Protein AF-A0A660VW73-F1 (afdb_monomer)

Sequence (187 aa):
ANNLYNTAIYVVHSEDDPKVAWKPVKEWTDVLAALHKKFPGGYDYHFSFYKKNGHGLAVEGTAKCLEWACKHVRDPRPKVIRWRMYRPWKRHFYWLYADKPVKLALVEARYTAPNEVEITGEDFMGRLSVLFNDKLVDMSKPVRVKANGRVVFEGVLQPSLSAAVCSIRENEDPEMVYTARVTIEMP

pLDDT: mean 94.62, std 3.69, range [76.31, 98.62]

Secondary structure (DSSP, 8-state):
-GGGTT--EEEEEETT-SSS-HHHHHHHHHHHHHHHHHSTTSS-EEEEEESS-TTS--HHHHHHHHHHHHH----SS-SEEEEE---TT--EETTEEESSPPTT-EEEEEEEETTEEEEE-TT--SEEEEEE-TTTS-TTSEEEEEETTEEEEEEEPPP-HHHHHHHHHHH--GGG--SEEEEEE--

Solvent-accessible surface area (backbone atoms only — not comparable to full-atom values): 10481 Å² total; per-residue (Å²): 112,58,70,37,36,84,41,79,42,78,45,76,51,24,61,50,16,87,84,54,65,42,66,67,54,50,56,52,51,52,52,44,52,53,46,24,71,74,35,82,95,28,35,47,69,48,79,49,80,42,73,79,53,36,82,57,84,50,68,69,56,50,53,51,46,49,62,49,50,74,70,60,71,83,67,63,74,61,61,62,46,44,44,58,33,70,50,68,86,59,32,66,59,74,56,35,34,32,84,70,40,47,71,70,16,46,40,37,39,32,59,81,48,72,41,30,38,42,34,42,38,91,68,40,84,46,52,38,29,46,47,36,36,74,92,70,28,63,56,90,39,61,34,37,36,27,43,73,89,39,81,78,44,75,43,61,62,62,80,32,72,67,35,30,56,50,25,38,76,74,60,76,36,87,81,50,51,20,36,21,69,50,77,43,70,50,123

Nearest PDB structures (foldseek):
  7pou-assembly1_A  TM=3.636E-01  e=8.942E+00  Bacteroides fragilis
  8h3y-assembly2_B  TM=2.910E-01  e=7.404E+00  Bacteroides fragilis

Structure (mmCIF, N/CA/C/O backbone):
data_AF-A0A660VW73-F1
#
_entry.id   AF-A0A660VW73-F1
#
loop_
_atom_site.group_PDB
_atom_site.id
_atom_site.type_symbol
_atom_site.label_atom_id
_atom_site.label_alt_id
_atom_site.label_comp_id
_atom_site.label_asym_id
_atom_site.label_entity_id
_atom_site.label_seq_id
_atom_site.pdbx_PDB_ins_code
_atom_site.Cartn_x
_atom_site.Cartn_y
_atom_site.Cartn_z
_atom_site.occupancy
_atom_site.B_iso_or_equiv
_atom_site.auth_seq_id
_atom_site.auth_comp_id
_atom_site.auth_asym_id
_atom_site.auth_atom_id
_atom_site.pdbx_PDB_model_num
ATOM 1 N N . ALA A 1 1 ? -2.611 -0.201 -11.701 1.00 88.50 1 ALA A N 1
ATOM 2 C CA . ALA A 1 1 ? -1.503 0.348 -10.897 1.00 88.50 1 ALA A CA 1
ATOM 3 C C . ALA A 1 1 ? -1.833 0.610 -9.421 1.00 88.50 1 ALA A C 1
ATOM 5 O O . ALA A 1 1 ? -0.892 0.567 -8.660 1.00 88.50 1 ALA A O 1
ATOM 6 N N . ASN A 1 2 ? -3.086 0.836 -8.977 1.00 92.69 2 ASN A N 1
ATOM 7 C CA . ASN A 1 2 ? -3.402 1.225 -7.575 1.00 92.69 2 ASN A CA 1
ATOM 8 C C . ASN A 1 2 ? -2.600 0.501 -6.471 1.00 92.69 2 ASN A C 1
ATOM 10 O O . ASN A 1 2 ? -2.065 1.161 -5.591 1.00 92.69 2 ASN A O 1
ATOM 14 N N . ASN A 1 3 ? -2.459 -0.825 -6.560 1.00 95.12 3 ASN A N 1
ATOM 15 C CA . ASN A 1 3 ? -1.771 -1.628 -5.538 1.00 95.12 3 ASN A CA 1
ATOM 16 C C . ASN A 1 3 ? -0.244 -1.426 -5.501 1.00 95.12 3 ASN A C 1
ATOM 18 O O . ASN A 1 3 ? 0.402 -1.961 -4.613 1.00 95.12 3 ASN A O 1
ATOM 22 N N . LEU A 1 4 ? 0.328 -0.682 -6.452 1.00 95.38 4 LEU A N 1
ATOM 23 C CA . LEU A 1 4 ? 1.759 -0.378 -6.553 1.00 95.38 4 LEU A CA 1
ATOM 24 C C . LEU A 1 4 ? 2.134 0.924 -5.833 1.00 95.38 4 LEU A C 1
ATOM 26 O O . LEU A 1 4 ? 3.281 1.343 -5.903 1.00 95.38 4 LEU A O 1
ATOM 30 N N . TYR A 1 5 ? 1.186 1.585 -5.158 1.00 97.19 5 TYR A N 1
ATOM 31 C CA . TYR A 1 5 ? 1.424 2.884 -4.521 1.00 97.19 5 TYR A CA 1
ATOM 32 C C . TYR A 1 5 ? 2.635 2.870 -3.571 1.00 97.19 5 TYR A C 1
ATOM 34 O O . TYR A 1 5 ? 3.439 3.793 -3.612 1.00 97.19 5 TYR A O 1
ATOM 42 N N . ASN A 1 6 ? 2.786 1.801 -2.779 1.00 96.88 6 ASN A N 1
ATOM 43 C CA . ASN A 1 6 ? 3.874 1.607 -1.809 1.00 96.88 6 ASN A CA 1
ATOM 44 C C . ASN A 1 6 ? 4.947 0.615 -2.299 1.00 96.88 6 ASN A C 1
ATOM 46 O O . ASN A 1 6 ? 5.674 0.037 -1.492 1.00 96.88 6 ASN A O 1
ATOM 50 N N . THR A 1 7 ? 4.999 0.326 -3.600 1.00 95.12 7 THR A N 1
ATOM 51 C CA . THR A 1 7 ? 5.977 -0.600 -4.179 1.00 95.12 7 THR A CA 1
ATOM 52 C C . THR A 1 7 ? 6.896 0.178 -5.095 1.00 95.12 7 THR A C 1
ATOM 54 O O . THR A 1 7 ? 6.453 0.692 -6.117 1.00 95.12 7 THR A O 1
ATOM 57 N N . ALA A 1 8 ? 8.170 0.237 -4.725 1.00 94.69 8 ALA A N 1
ATOM 58 C CA . ALA A 1 8 ? 9.206 0.826 -5.551 1.00 94.69 8 ALA A CA 1
ATOM 59 C C . ALA A 1 8 ? 9.494 -0.114 -6.742 1.00 94.69 8 ALA A C 1
ATOM 61 O O . ALA A 1 8 ? 9.657 -1.323 -6.552 1.00 94.69 8 ALA A O 1
ATOM 62 N N . ILE A 1 9 ? 9.516 0.413 -7.970 1.00 94.19 9 ILE A N 1
ATOM 63 C CA . ILE A 1 9 ? 9.661 -0.385 -9.198 1.00 94.19 9 ILE A CA 1
ATOM 64 C C . ILE A 1 9 ? 10.862 0.081 -10.016 1.00 94.19 9 ILE A C 1
ATOM 66 O O . ILE A 1 9 ? 10.916 1.220 -10.466 1.00 94.19 9 ILE A O 1
ATOM 70 N N . TYR A 1 10 ? 11.771 -0.838 -10.327 1.00 93.94 10 TYR A N 1
ATOM 71 C CA . TYR A 1 10 ? 12.827 -0.598 -11.305 1.00 93.94 10 TYR A CA 1
ATOM 72 C C . TYR A 1 10 ? 12.506 -1.315 -12.617 1.00 93.94 10 TYR A C 1
ATOM 74 O O . TYR A 1 10 ? 12.207 -2.509 -12.622 1.00 93.94 10 TYR A O 1
ATOM 82 N N . VAL A 1 11 ? 12.597 -0.600 -13.735 1.00 92.00 11 VAL A N 1
ATOM 83 C CA . VAL A 1 11 ? 12.383 -1.141 -15.081 1.00 92.00 11 VAL A CA 1
ATOM 84 C C . VAL A 1 11 ? 13.671 -1.017 -15.887 1.00 92.00 11 VAL A C 1
ATOM 86 O O . VAL A 1 11 ? 14.255 0.061 -15.970 1.00 92.00 11 VAL A O 1
ATOM 89 N N . VAL A 1 12 ? 14.103 -2.116 -16.503 1.00 91.56 12 VAL A N 1
ATOM 90 C CA . VAL A 1 12 ? 15.195 -2.146 -17.486 1.00 91.56 12 VAL A CA 1
ATOM 91 C C . VAL A 1 12 ? 14.628 -2.654 -18.799 1.00 91.56 12 VAL A C 1
ATOM 93 O O . VAL A 1 12 ? 13.972 -3.696 -18.811 1.00 91.56 12 VAL A O 1
ATOM 96 N N . HIS A 1 13 ? 14.878 -1.949 -19.900 1.00 92.81 13 HIS A N 1
ATOM 97 C CA . HIS A 1 13 ? 14.449 -2.427 -21.211 1.00 92.81 13 HIS A CA 1
ATOM 98 C C . HIS A 1 13 ? 15.342 -1.941 -22.353 1.00 92.81 13 HIS A C 1
ATOM 100 O O . HIS A 1 13 ? 15.985 -0.894 -22.240 1.00 92.81 13 HIS A O 1
ATOM 106 N N . SER A 1 14 ? 15.352 -2.694 -23.456 1.00 93.38 14 SER A N 1
ATOM 107 C CA . SER A 1 14 ? 16.062 -2.343 -24.685 1.00 93.38 14 SER A CA 1
ATOM 108 C C . SER A 1 14 ? 15.110 -2.234 -25.867 1.00 93.38 14 SER A C 1
ATOM 110 O O . SER A 1 14 ? 14.215 -3.057 -26.013 1.00 93.38 14 SER A O 1
ATOM 112 N N . GLU A 1 15 ? 15.317 -1.242 -26.728 1.00 93.88 15 GLU A N 1
ATOM 113 C CA . GLU A 1 15 ? 14.498 -1.020 -27.927 1.00 93.88 15 GLU A CA 1
ATOM 114 C C . GLU A 1 15 ? 14.543 -2.192 -28.915 1.00 93.88 15 GLU A C 1
ATOM 116 O O . GLU A 1 15 ? 13.545 -2.500 -29.563 1.00 93.88 15 GLU A O 1
ATOM 121 N N . ASP A 1 16 ? 15.700 -2.844 -29.016 1.00 94.81 16 ASP A N 1
ATOM 122 C CA . ASP A 1 16 ? 15.980 -3.943 -29.938 1.00 94.81 16 ASP A CA 1
ATOM 123 C C . ASP A 1 16 ? 15.695 -5.335 -29.348 1.00 94.81 16 ASP A C 1
ATOM 125 O O . ASP A 1 16 ? 16.172 -6.333 -29.889 1.00 94.81 16 ASP A O 1
ATOM 129 N N . ASP A 1 17 ? 14.941 -5.431 -28.244 1.00 95.06 17 ASP A N 1
ATOM 130 C CA . ASP A 1 17 ? 14.524 -6.717 -27.678 1.00 95.06 17 ASP A CA 1
ATOM 131 C C . ASP A 1 17 ? 13.579 -7.457 -28.657 1.00 95.06 17 ASP A C 1
ATOM 133 O O . ASP A 1 17 ? 12.460 -7.004 -28.914 1.00 95.06 17 ASP A O 1
ATOM 137 N N . PRO A 1 18 ? 13.984 -8.622 -29.206 1.00 95.56 18 PRO A N 1
ATOM 138 C CA . PRO A 1 18 ? 13.181 -9.350 -30.186 1.00 95.56 18 PRO A CA 1
ATOM 139 C C . PRO A 1 18 ? 12.004 -10.125 -29.571 1.00 95.56 18 PRO A C 1
ATOM 141 O O . PRO A 1 18 ? 11.196 -10.679 -30.315 1.00 95.56 18 PRO A O 1
ATOM 144 N N . LYS A 1 19 ? 11.915 -10.234 -28.238 1.00 95.38 19 LYS A N 1
ATOM 145 C CA . LYS A 1 19 ? 10.882 -11.018 -27.537 1.00 95.38 19 LYS A CA 1
ATOM 146 C C . LYS A 1 19 ? 9.868 -10.155 -26.803 1.00 95.38 19 LYS A C 1
ATOM 148 O O . LYS A 1 19 ? 8.715 -10.562 -26.672 1.00 95.38 19 LYS A O 1
ATOM 153 N N . VAL A 1 20 ? 10.282 -8.994 -26.304 1.00 93.00 20 VAL A N 1
ATOM 154 C CA . VAL A 1 20 ? 9.404 -8.062 -25.591 1.00 93.00 20 VAL A CA 1
ATOM 155 C C . VAL A 1 20 ? 9.438 -6.727 -26.312 1.00 93.00 20 VAL A C 1
ATOM 157 O O . VAL A 1 20 ? 10.440 -6.028 -26.289 1.00 93.00 20 VAL A O 1
ATOM 160 N N . ALA A 1 21 ? 8.331 -6.370 -26.961 1.00 94.12 21 ALA A N 1
ATOM 161 C CA . ALA A 1 21 ? 8.255 -5.134 -27.726 1.00 94.12 21 ALA A CA 1
ATOM 162 C C . ALA A 1 21 ? 8.390 -3.891 -26.828 1.00 94.12 21 ALA A C 1
ATOM 164 O O . ALA A 1 21 ? 7.783 -3.814 -25.757 1.00 94.12 21 ALA A O 1
ATOM 165 N N . TRP A 1 22 ? 9.081 -2.870 -27.339 1.00 92.75 22 TRP A N 1
ATOM 166 C CA . TRP A 1 22 ? 9.277 -1.598 -26.641 1.00 92.75 22 TRP A CA 1
ATOM 167 C C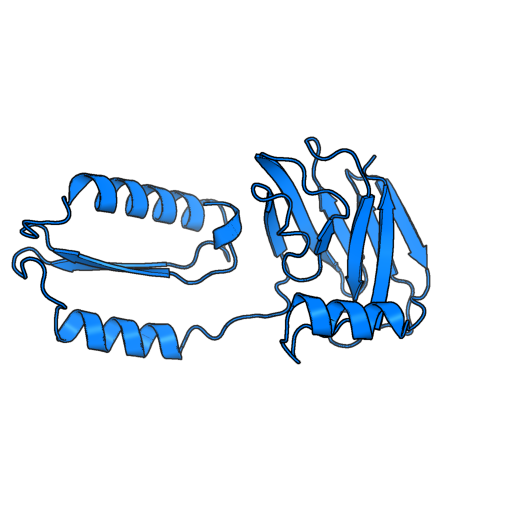 . TRP A 1 22 ? 7.964 -0.859 -26.339 1.00 92.75 22 TRP A C 1
ATOM 169 O O . TRP A 1 22 ? 7.772 -0.344 -25.238 1.00 92.75 22 TRP A O 1
ATOM 179 N N . LYS A 1 23 ? 7.026 -0.820 -27.294 1.00 95.00 23 LYS A N 1
ATOM 180 C CA . LYS A 1 23 ? 5.809 0.004 -27.187 1.00 95.00 23 LYS A CA 1
ATOM 181 C C . LYS A 1 23 ? 5.005 -0.249 -25.889 1.00 95.00 23 LYS A C 1
ATOM 183 O O . LYS A 1 23 ? 4.769 0.725 -25.175 1.00 95.00 23 LYS A O 1
ATOM 188 N N . PRO A 1 24 ? 4.630 -1.493 -25.526 1.00 94.88 24 PRO A N 1
ATOM 189 C CA . PRO A 1 24 ? 3.943 -1.767 -24.259 1.00 94.88 24 PRO A CA 1
ATOM 190 C C . PRO A 1 24 ? 4.723 -1.340 -23.009 1.00 94.88 24 PRO A C 1
ATOM 192 O O . PRO A 1 24 ? 4.128 -0.864 -22.042 1.00 94.88 24 PRO A O 1
ATOM 195 N N . VAL A 1 25 ? 6.053 -1.491 -23.015 1.00 93.94 25 VAL 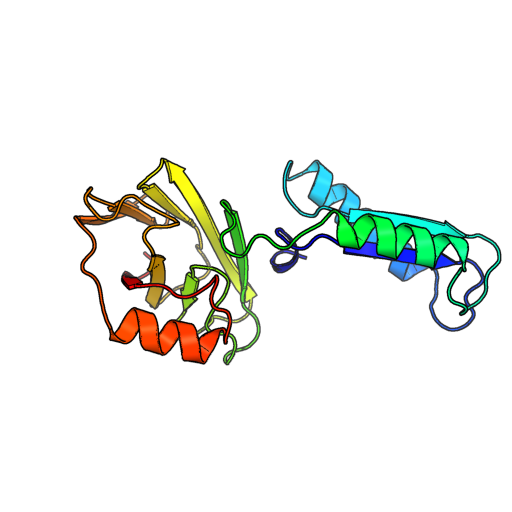A N 1
ATOM 196 C CA . VAL A 1 25 ? 6.900 -1.080 -21.885 1.00 93.94 25 VAL A CA 1
ATOM 197 C C . VAL A 1 25 ? 6.870 0.435 -21.738 1.00 93.94 25 VAL A C 1
ATOM 199 O O . VAL A 1 25 ? 6.649 0.932 -20.634 1.00 93.94 25 VAL A O 1
ATOM 202 N N . LYS A 1 26 ? 6.995 1.167 -22.852 1.00 94.00 26 LYS A N 1
ATOM 203 C CA . LYS A 1 26 ? 6.887 2.625 -22.862 1.00 94.00 26 LYS A CA 1
ATOM 204 C C . LYS A 1 26 ? 5.546 3.090 -22.296 1.00 94.00 26 LYS A C 1
ATOM 206 O O . LYS A 1 26 ? 5.533 3.907 -21.379 1.00 94.00 26 LYS A O 1
ATOM 211 N N . GLU A 1 27 ? 4.437 2.542 -22.796 1.00 95.56 27 GLU A N 1
ATOM 212 C CA . GLU A 1 27 ? 3.085 2.880 -22.326 1.00 95.56 27 GLU A CA 1
ATOM 213 C C . GLU A 1 27 ? 2.956 2.682 -20.811 1.00 95.56 27 GLU A C 1
ATOM 215 O O . GLU A 1 27 ? 2.416 3.534 -20.105 1.00 95.56 27 GLU A O 1
ATOM 220 N N . TRP A 1 28 ? 3.509 1.590 -20.281 1.00 94.62 28 TRP A N 1
ATOM 221 C CA . TRP A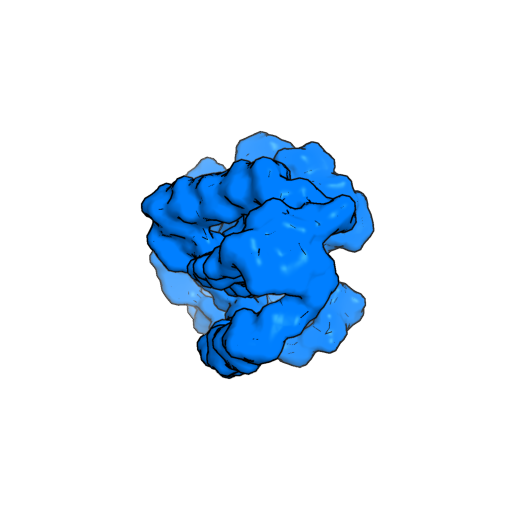 1 28 ? 3.486 1.339 -18.847 1.00 94.62 28 TRP A CA 1
ATOM 222 C C . TRP A 1 28 ? 4.369 2.310 -18.048 1.00 94.62 28 TRP A C 1
ATOM 224 O O . TRP A 1 28 ? 3.941 2.806 -17.003 1.00 94.62 28 TRP A O 1
ATOM 234 N N . THR A 1 29 ? 5.565 2.642 -18.545 1.00 94.31 29 THR A N 1
ATOM 235 C CA . THR A 1 29 ? 6.440 3.639 -17.904 1.00 94.31 29 THR A CA 1
ATOM 236 C C . THR A 1 29 ? 5.849 5.051 -17.942 1.00 94.31 29 THR A C 1
ATOM 238 O O . THR A 1 29 ? 5.974 5.777 -16.958 1.00 94.31 29 THR A O 1
ATOM 241 N N . ASP A 1 30 ? 5.127 5.421 -19.006 1.00 95.69 30 ASP A N 1
ATOM 242 C CA . ASP A 1 30 ? 4.400 6.694 -19.095 1.00 95.69 30 ASP A CA 1
ATOM 243 C C . ASP A 1 30 ? 3.267 6.748 -18.048 1.00 95.69 30 ASP A C 1
ATOM 245 O O . ASP A 1 30 ? 3.054 7.776 -17.398 1.00 95.69 30 ASP A O 1
ATOM 249 N N . VAL A 1 31 ? 2.563 5.626 -17.825 1.00 96.38 31 VAL A N 1
ATOM 250 C CA . VAL A 1 31 ? 1.541 5.511 -16.770 1.00 96.38 31 VAL A CA 1
ATOM 251 C C . VAL A 1 31 ? 2.156 5.676 -15.378 1.00 96.38 31 VAL A C 1
ATOM 253 O O . VAL A 1 31 ? 1.596 6.407 -14.560 1.00 96.38 31 VAL A O 1
ATOM 256 N N . LEU A 1 32 ? 3.294 5.033 -15.092 1.00 95.44 32 LEU A N 1
ATOM 257 C CA . LEU A 1 32 ? 3.998 5.206 -13.814 1.00 95.44 32 LEU A CA 1
ATOM 258 C C . LEU A 1 32 ? 4.464 6.652 -13.619 1.00 95.44 32 LEU A C 1
ATOM 260 O O . LEU A 1 32 ? 4.218 7.217 -12.555 1.00 95.44 32 LEU A O 1
ATOM 264 N N . ALA A 1 33 ? 5.019 7.285 -14.656 1.00 95.69 33 ALA A N 1
ATOM 265 C CA . ALA A 1 33 ? 5.425 8.689 -14.626 1.00 95.69 33 ALA A CA 1
ATOM 266 C C . ALA A 1 33 ? 4.257 9.622 -14.275 1.00 95.69 33 ALA A C 1
ATOM 268 O O . ALA A 1 33 ? 4.365 10.482 -13.395 1.00 95.69 33 ALA A O 1
ATOM 269 N N . ALA A 1 34 ? 3.110 9.427 -14.930 1.00 97.00 34 ALA A N 1
ATOM 270 C CA . ALA A 1 34 ? 1.908 10.209 -14.669 1.00 97.00 34 ALA A CA 1
ATOM 271 C C . ALA A 1 34 ? 1.376 9.995 -13.242 1.00 97.00 34 ALA A C 1
ATOM 273 O O . ALA A 1 34 ? 0.951 10.951 -12.590 1.00 97.00 34 ALA A O 1
ATOM 274 N N . LEU A 1 35 ? 1.413 8.758 -12.737 1.00 96.69 35 LEU A N 1
ATOM 275 C CA . LEU A 1 35 ? 0.978 8.429 -11.380 1.00 96.69 35 LEU A CA 1
ATOM 276 C C . LEU A 1 35 ? 1.913 9.000 -10.315 1.00 96.69 35 LEU A C 1
ATOM 278 O O . LEU A 1 35 ? 1.423 9.610 -9.369 1.00 96.69 35 LEU A O 1
ATOM 282 N N . HIS A 1 36 ? 3.226 8.867 -10.487 1.00 96.00 36 HIS A N 1
ATOM 283 C CA . HIS A 1 36 ? 4.220 9.435 -9.581 1.00 96.00 36 HIS A CA 1
ATOM 284 C C . HIS A 1 36 ? 4.084 10.962 -9.493 1.00 96.00 36 HIS A C 1
ATOM 286 O O . HIS A 1 36 ? 4.047 11.530 -8.404 1.00 96.00 36 HIS A O 1
ATOM 292 N N . LYS A 1 37 ? 3.876 11.633 -10.637 1.00 96.50 37 LYS A N 1
ATOM 293 C CA . LYS A 1 37 ? 3.592 13.076 -10.680 1.00 96.50 37 LYS A CA 1
ATOM 294 C C . LYS A 1 37 ? 2.287 13.441 -9.965 1.00 96.50 37 LYS A C 1
ATOM 296 O O . LYS A 1 37 ? 2.221 14.465 -9.291 1.00 96.50 37 LYS A O 1
ATOM 301 N N . LYS A 1 38 ? 1.233 12.637 -10.140 1.00 96.62 38 LYS A N 1
ATOM 302 C CA . LYS A 1 38 ? -0.087 12.884 -9.539 1.00 96.62 38 LYS A CA 1
ATOM 303 C C . LYS A 1 38 ? -0.106 12.637 -8.029 1.00 96.62 38 LYS A C 1
ATOM 305 O O . LYS A 1 38 ? -0.881 13.282 -7.327 1.00 96.62 38 LYS A O 1
ATOM 310 N N . PHE A 1 39 ? 0.713 11.713 -7.537 1.00 94.94 39 PHE A N 1
ATOM 311 C CA . PHE A 1 39 ? 0.746 11.306 -6.136 1.00 94.94 39 PHE A CA 1
ATOM 312 C C . PHE A 1 39 ? 2.167 11.418 -5.569 1.00 94.94 39 PHE A C 1
ATOM 314 O O . PHE A 1 39 ? 2.857 10.402 -5.457 1.00 94.94 39 PHE A O 1
ATOM 321 N N . PRO A 1 40 ? 2.605 12.632 -5.180 1.00 88.00 40 PRO A N 1
ATOM 322 C CA . PRO A 1 40 ? 3.894 12.820 -4.525 1.00 88.00 40 PRO A CA 1
ATOM 323 C C . PRO A 1 40 ? 4.021 11.904 -3.298 1.00 88.00 40 PRO A C 1
ATOM 325 O O . PRO A 1 40 ? 3.193 11.959 -2.388 1.00 88.00 40 PRO A O 1
ATOM 328 N N . GLY A 1 41 ? 5.037 11.038 -3.294 1.00 89.75 41 GLY A N 1
ATOM 329 C CA . GLY A 1 41 ? 5.265 10.038 -2.242 1.00 89.75 41 GLY A CA 1
ATOM 330 C C . GLY A 1 41 ? 4.684 8.644 -2.515 1.00 89.75 41 GLY A C 1
ATOM 331 O O . GLY A 1 41 ? 4.757 7.791 -1.636 1.00 89.75 41 GLY A O 1
ATOM 332 N N . GLY A 1 42 ? 4.117 8.397 -3.698 1.00 94.94 42 GLY A N 1
ATOM 333 C CA . GLY A 1 42 ? 3.711 7.064 -4.148 1.00 94.94 42 GLY A CA 1
ATOM 334 C C . GLY A 1 42 ? 4.212 6.742 -5.555 1.00 94.94 42 GLY A C 1
ATOM 335 O O . GLY A 1 42 ? 4.695 7.615 -6.278 1.00 94.94 42 GLY A O 1
ATOM 336 N N . TYR A 1 43 ? 4.067 5.476 -5.953 1.00 96.19 43 TYR A N 1
ATOM 337 C CA . TYR A 1 43 ? 4.477 4.973 -7.275 1.00 96.19 43 TYR A CA 1
ATOM 338 C C . TYR A 1 43 ? 5.936 5.298 -7.607 1.00 96.19 43 TYR A C 1
ATOM 340 O O . TYR A 1 43 ? 6.240 5.719 -8.721 1.00 96.19 43 TYR A O 1
ATOM 348 N N . ASP A 1 44 ? 6.819 5.160 -6.620 1.00 95.38 44 ASP A N 1
ATOM 349 C CA . ASP A 1 44 ? 8.246 5.360 -6.823 1.00 95.38 44 ASP A CA 1
ATOM 350 C C . ASP A 1 44 ? 8.767 4.391 -7.886 1.00 95.38 44 ASP A C 1
ATOM 352 O O . ASP A 1 44 ? 8.482 3.186 -7.856 1.00 95.38 44 ASP A O 1
ATOM 356 N N . TYR A 1 45 ? 9.477 4.930 -8.870 1.00 95.25 45 TYR A N 1
ATOM 357 C CA . TYR A 1 45 ? 9.948 4.139 -9.986 1.00 95.25 45 TYR A CA 1
ATOM 358 C C . TYR A 1 45 ? 11.230 4.694 -10.595 1.00 95.25 45 TYR A C 1
ATOM 360 O O . TYR A 1 45 ? 11.517 5.890 -10.553 1.00 95.25 45 TYR A O 1
ATOM 368 N N . HIS A 1 46 ? 11.972 3.805 -11.242 1.00 94.06 46 HIS A N 1
ATOM 369 C CA . HIS A 1 46 ? 13.109 4.154 -12.075 1.00 94.06 46 HIS A CA 1
ATOM 370 C C . HIS A 1 46 ? 13.049 3.385 -13.392 1.00 94.06 46 HIS A C 1
ATOM 372 O O . HIS A 1 46 ? 12.627 2.228 -13.428 1.00 94.06 46 HIS A O 1
ATOM 378 N N . PHE A 1 47 ? 13.490 4.016 -14.479 1.00 92.50 47 PHE A N 1
ATOM 379 C CA . PHE A 1 47 ? 13.529 3.390 -15.793 1.00 92.50 47 PHE A CA 1
ATOM 380 C C . PHE A 1 47 ? 14.888 3.587 -16.466 1.00 92.50 47 PHE A C 1
ATOM 382 O O . PHE A 1 47 ? 15.289 4.713 -16.754 1.00 92.50 47 PHE A O 1
ATOM 389 N N . SER A 1 48 ? 15.562 2.472 -16.747 1.00 91.75 48 SER A N 1
ATOM 390 C CA . SER A 1 48 ? 16.769 2.414 -17.568 1.00 91.75 48 SER A CA 1
ATOM 391 C C . SER A 1 48 ? 16.435 1.888 -18.960 1.00 91.75 48 SER A C 1
ATOM 393 O O . SER A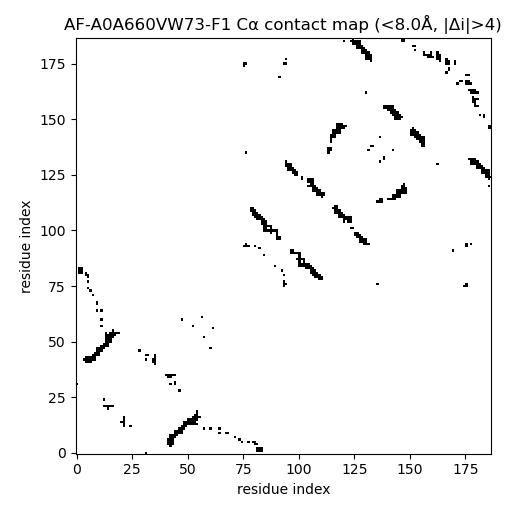 1 48 ? 15.947 0.765 -19.112 1.00 91.75 48 SER A O 1
ATOM 395 N N . PHE A 1 49 ? 16.735 2.696 -19.973 1.00 91.25 49 PHE A N 1
ATOM 396 C CA . PHE A 1 49 ? 16.471 2.391 -21.375 1.00 91.25 49 PHE A CA 1
ATOM 397 C C . PHE A 1 49 ? 17.765 2.255 -22.174 1.00 91.25 49 PHE A C 1
ATOM 399 O O . PHE A 1 49 ? 18.666 3.087 -22.058 1.00 91.25 49 PHE A O 1
ATOM 406 N N . TYR A 1 50 ? 17.813 1.246 -23.038 1.00 91.75 50 TYR A N 1
ATOM 407 C CA . TYR A 1 50 ? 18.933 0.970 -23.929 1.00 91.75 50 TYR A CA 1
ATOM 408 C C . TYR A 1 50 ? 18.448 0.884 -25.379 1.00 91.75 50 TYR A C 1
ATOM 410 O O . TYR A 1 50 ? 17.321 0.485 -25.648 1.00 91.75 50 TYR A O 1
ATOM 418 N N . LYS A 1 51 ? 19.300 1.262 -26.336 1.00 91.88 51 LYS A N 1
ATOM 419 C CA . LYS A 1 51 ? 18.987 1.118 -27.771 1.00 91.88 51 LYS A CA 1
ATOM 420 C C . LYS A 1 51 ? 19.436 -0.222 -28.355 1.00 91.88 51 LYS A C 1
ATOM 422 O O . LYS A 1 51 ? 18.891 -0.652 -29.363 1.00 91.88 51 LYS A O 1
ATOM 427 N N . LYS A 1 52 ? 20.493 -0.811 -27.784 1.00 91.44 52 LYS A N 1
ATOM 428 C CA . LYS A 1 52 ? 21.163 -2.012 -28.297 1.00 91.44 52 LYS A CA 1
ATOM 429 C C . LYS A 1 52 ? 21.612 -2.916 -27.157 1.00 91.44 52 LYS A C 1
ATOM 431 O O . LYS A 1 52 ? 22.674 -2.690 -26.582 1.00 91.44 52 LYS A O 1
ATOM 436 N N . ASN A 1 53 ? 20.794 -3.900 -26.820 1.00 91.69 53 ASN A N 1
ATOM 437 C CA . ASN A 1 53 ? 21.067 -4.893 -25.778 1.00 91.69 53 ASN A CA 1
ATOM 438 C C . ASN A 1 53 ? 20.265 -6.201 -25.985 1.00 91.69 53 ASN A C 1
ATOM 440 O O . ASN A 1 53 ? 20.465 -7.175 -25.255 1.00 91.69 53 ASN A O 1
ATOM 444 N N . GLY A 1 54 ? 19.376 -6.257 -26.984 1.00 91.69 54 GLY A N 1
ATOM 445 C CA . GLY A 1 54 ? 18.512 -7.404 -27.252 1.00 91.69 54 GLY A CA 1
ATOM 446 C C . GLY A 1 54 ? 17.683 -7.817 -26.030 1.00 91.69 54 GLY A C 1
ATOM 447 O O . GLY A 1 54 ? 17.341 -6.995 -25.184 1.00 91.69 54 GLY A O 1
ATOM 448 N N . HIS A 1 55 ? 17.400 -9.118 -25.910 1.00 91.44 5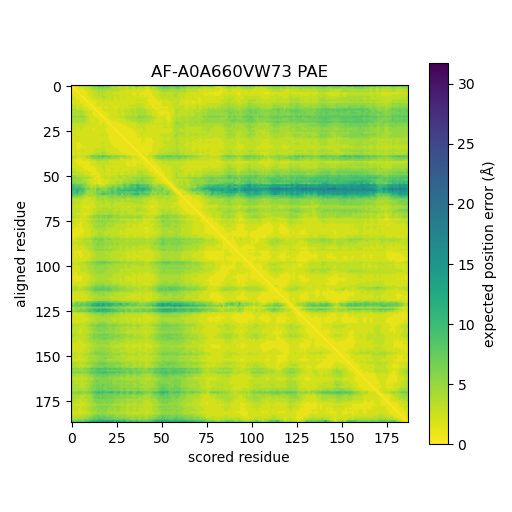5 HIS A N 1
ATOM 449 C CA . HIS A 1 55 ? 16.664 -9.705 -24.775 1.00 91.44 55 HIS A CA 1
ATOM 450 C C . HIS A 1 55 ? 17.562 -10.033 -23.560 1.00 91.44 55 HIS A C 1
ATOM 452 O O . HIS A 1 55 ? 17.206 -10.841 -22.702 1.00 91.44 55 HIS A O 1
ATOM 458 N N . GLY A 1 56 ? 18.785 -9.501 -23.525 1.00 86.12 56 GLY A N 1
ATOM 459 C CA . GLY A 1 56 ? 19.746 -9.777 -22.460 1.00 86.12 56 GLY A CA 1
ATOM 460 C C . GLY A 1 56 ? 19.522 -8.905 -21.225 1.00 86.12 56 GLY A C 1
ATOM 461 O O . GLY A 1 56 ? 18.941 -7.825 -21.295 1.00 86.12 56 GLY A O 1
ATOM 462 N N . LEU A 1 57 ? 20.063 -9.329 -20.084 1.00 82.88 57 LEU A N 1
ATOM 463 C CA . LEU A 1 57 ? 20.242 -8.432 -18.944 1.00 82.88 57 LEU A CA 1
ATOM 464 C C . LEU A 1 57 ? 21.411 -7.488 -19.247 1.00 82.88 57 LEU A C 1
ATOM 466 O O . LEU A 1 57 ? 22.548 -7.938 -19.378 1.00 82.88 57 LEU A O 1
ATOM 470 N N . ALA A 1 58 ? 21.152 -6.184 -19.354 1.00 82.06 58 ALA A N 1
ATOM 471 C CA . ALA A 1 58 ? 22.231 -5.205 -19.463 1.00 82.06 58 ALA A CA 1
ATOM 472 C C . ALA A 1 58 ? 23.083 -5.263 -18.183 1.00 82.06 58 ALA A C 1
ATOM 474 O O . ALA A 1 58 ? 22.543 -5.080 -17.090 1.00 82.06 58 ALA A O 1
ATOM 475 N N . VAL A 1 59 ? 24.396 -5.500 -18.289 1.00 76.31 59 VAL A N 1
ATOM 476 C CA . VAL A 1 59 ? 25.283 -5.643 -17.113 1.00 76.31 59 VAL A CA 1
ATOM 477 C C . VAL A 1 59 ? 25.244 -4.382 -16.246 1.00 76.31 59 VAL A C 1
ATOM 479 O O . VAL A 1 59 ? 24.989 -4.460 -15.045 1.00 76.31 59 VAL A O 1
ATOM 482 N N . GLU A 1 60 ? 25.382 -3.206 -16.866 1.00 81.25 60 GLU A N 1
ATOM 483 C CA . GLU A 1 60 ? 25.249 -1.923 -16.165 1.00 81.25 60 GLU A CA 1
ATOM 484 C C . GLU A 1 60 ? 23.846 -1.710 -15.587 1.00 81.25 60 GLU A C 1
ATOM 486 O O . GLU A 1 60 ? 23.702 -1.190 -14.482 1.00 81.25 60 GLU A O 1
ATOM 491 N N . GLY A 1 61 ? 22.805 -2.112 -16.323 1.00 79.88 61 GLY A N 1
ATOM 492 C CA . GLY A 1 61 ? 21.415 -1.976 -15.883 1.00 79.88 61 GLY A CA 1
ATOM 493 C C . GLY A 1 61 ? 21.110 -2.860 -14.677 1.00 79.88 61 GLY A C 1
ATOM 494 O O . GLY A 1 61 ? 20.398 -2.444 -13.769 1.00 79.88 61 GLY A O 1
ATOM 495 N N . THR A 1 62 ? 21.712 -4.047 -14.627 1.00 83.94 62 THR A N 1
ATOM 496 C CA . THR A 1 62 ? 21.574 -4.998 -13.520 1.00 83.94 62 THR A CA 1
ATOM 497 C C . THR A 1 62 ? 22.247 -4.466 -12.261 1.00 83.94 62 THR A C 1
ATOM 499 O O . THR A 1 62 ? 21.614 -4.430 -11.209 1.00 83.94 62 THR A O 1
ATOM 502 N N . ALA A 1 63 ? 23.491 -3.987 -12.367 1.00 88.56 63 ALA A N 1
ATOM 503 C CA . ALA A 1 63 ? 24.200 -3.389 -11.235 1.00 88.56 63 ALA A CA 1
ATOM 504 C C . ALA A 1 63 ? 23.434 -2.183 -10.660 1.00 88.56 63 ALA A C 1
ATOM 506 O O . ALA A 1 63 ? 23.148 -2.147 -9.464 1.00 88.56 63 ALA A O 1
ATOM 507 N N . LYS A 1 64 ? 22.991 -1.255 -11.521 1.00 90.94 64 LYS A N 1
ATOM 508 C CA . LYS A 1 64 ? 22.185 -0.090 -11.116 1.00 90.94 64 LYS A CA 1
ATOM 509 C C . LYS A 1 64 ? 20.847 -0.489 -10.492 1.00 90.94 64 LYS A C 1
ATOM 511 O O . LYS A 1 64 ? 20.439 0.114 -9.502 1.00 90.94 64 LYS A O 1
ATOM 516 N N . CYS A 1 65 ? 20.173 -1.499 -11.043 1.00 92.00 65 CYS A N 1
ATOM 517 C CA . CYS A 1 65 ? 18.927 -2.026 -10.487 1.00 92.00 65 CYS A CA 1
ATOM 518 C C . CYS A 1 65 ? 19.136 -2.579 -9.074 1.00 92.00 65 CYS A C 1
ATOM 520 O O . CYS A 1 65 ? 18.332 -2.295 -8.190 1.00 92.00 65 CYS A O 1
ATOM 522 N N . LEU A 1 66 ? 20.209 -3.342 -8.844 1.00 91.56 66 LEU A N 1
ATOM 523 C CA . LEU A 1 66 ? 20.526 -3.900 -7.528 1.00 91.56 66 LEU A CA 1
ATOM 524 C C . LEU A 1 66 ? 20.903 -2.805 -6.526 1.00 91.56 66 LEU A C 1
ATOM 526 O O . LEU A 1 66 ? 20.355 -2.774 -5.427 1.00 91.56 66 LEU A O 1
ATOM 530 N N . GLU A 1 67 ? 21.772 -1.866 -6.907 1.00 93.75 67 GLU A N 1
ATOM 531 C CA . GLU A 1 67 ? 22.134 -0.721 -6.060 1.00 93.75 67 GLU A CA 1
ATOM 532 C C . GLU A 1 67 ? 20.918 0.122 -5.674 1.00 93.75 67 GLU A C 1
ATOM 534 O O . GLU A 1 67 ? 20.813 0.588 -4.537 1.00 93.75 67 GLU A O 1
ATOM 539 N N . TRP A 1 68 ? 19.998 0.326 -6.619 1.00 94.88 68 TRP A N 1
ATOM 540 C CA . TRP A 1 68 ? 18.746 1.018 -6.367 1.00 94.88 68 TRP A CA 1
ATOM 541 C C . TRP A 1 68 ? 17.862 0.194 -5.430 1.00 94.88 68 TRP A C 1
ATOM 543 O O . TRP A 1 68 ? 17.478 0.700 -4.381 1.00 94.88 68 TRP A O 1
ATOM 553 N N . ALA A 1 69 ? 17.605 -1.081 -5.727 1.00 93.44 69 ALA A N 1
ATOM 554 C CA . ALA A 1 69 ? 16.752 -1.941 -4.906 1.00 93.44 69 ALA A CA 1
ATOM 555 C C . ALA A 1 69 ? 17.244 -2.042 -3.450 1.00 93.44 69 ALA A C 1
ATOM 557 O O . ALA A 1 69 ? 16.440 -1.937 -2.529 1.00 93.44 69 ALA A O 1
ATOM 558 N N . CYS A 1 70 ? 18.559 -2.134 -3.223 1.00 94.38 70 CYS A N 1
ATOM 559 C CA . CYS A 1 70 ? 19.151 -2.152 -1.880 1.00 94.38 70 CYS A CA 1
ATOM 560 C C . CYS A 1 70 ? 18.879 -0.875 -1.064 1.00 94.38 70 CYS A C 1
ATOM 562 O O . CYS A 1 70 ? 18.907 -0.919 0.164 1.00 94.38 70 CYS A O 1
ATOM 564 N N . LYS A 1 71 ? 18.617 0.261 -1.722 1.00 94.94 71 LYS A N 1
ATOM 565 C CA . LYS A 1 71 ? 18.266 1.535 -1.070 1.00 94.94 71 LYS A CA 1
ATOM 566 C C . LYS A 1 71 ? 16.760 1.688 -0.832 1.00 94.94 71 LYS A C 1
ATOM 568 O O . LYS A 1 71 ? 16.365 2.550 -0.053 1.00 94.94 71 LYS A O 1
ATOM 573 N N . HIS A 1 72 ? 15.929 0.861 -1.467 1.00 94.50 72 HIS A N 1
ATOM 574 C CA . HIS A 1 72 ? 14.468 0.927 -1.382 1.00 94.50 72 HIS A CA 1
ATOM 575 C C . HIS A 1 72 ? 13.950 -0.219 -0.514 1.00 94.50 72 HIS A C 1
ATOM 577 O O . HIS A 1 72 ? 13.400 -1.213 -0.989 1.00 94.50 72 HIS A O 1
ATOM 583 N N . VAL A 1 73 ? 14.158 -0.075 0.795 1.00 91.81 73 VAL A N 1
ATOM 584 C CA . VAL A 1 73 ? 13.669 -1.030 1.792 1.00 91.81 73 VAL A CA 1
ATOM 585 C C . VAL A 1 73 ? 12.152 -0.901 1.917 1.00 91.81 73 VAL A C 1
ATOM 587 O O . VAL A 1 73 ? 11.613 0.198 2.028 1.00 91.81 73 VAL A O 1
ATOM 590 N N . ARG A 1 74 ? 11.457 -2.042 1.904 1.00 91.38 74 ARG A N 1
ATOM 591 C CA . ARG A 1 74 ? 10.001 -2.106 2.065 1.00 91.38 74 ARG A CA 1
ATOM 592 C C . ARG A 1 74 ? 9.569 -1.462 3.383 1.00 91.38 74 ARG A C 1
ATOM 594 O O . ARG A 1 74 ? 10.064 -1.841 4.441 1.00 91.38 74 ARG A O 1
ATOM 601 N N . ASP A 1 75 ? 8.554 -0.605 3.314 1.00 94.62 75 ASP A N 1
ATOM 602 C CA . ASP A 1 75 ? 7.790 -0.170 4.481 1.00 94.62 75 ASP A CA 1
ATOM 603 C C . ASP A 1 75 ? 6.616 -1.146 4.733 1.00 94.62 75 ASP A C 1
ATOM 605 O O . ASP A 1 75 ? 5.688 -1.217 3.918 1.00 94.62 75 ASP A O 1
ATOM 609 N N . PRO A 1 76 ? 6.634 -1.942 5.821 1.00 94.06 76 PRO A N 1
ATOM 610 C CA . PRO A 1 76 ? 5.542 -2.856 6.172 1.00 94.06 76 PRO A CA 1
ATOM 611 C C . PRO A 1 76 ? 4.287 -2.121 6.675 1.00 94.06 76 PRO A C 1
ATOM 613 O O . PRO A 1 76 ? 3.212 -2.718 6.774 1.00 94.06 76 PRO A O 1
ATOM 616 N N . ARG A 1 77 ? 4.409 -0.837 7.027 1.00 94.75 77 ARG A N 1
ATOM 617 C CA . ARG A 1 77 ? 3.421 -0.044 7.765 1.00 94.75 77 ARG A CA 1
ATOM 618 C C . ARG A 1 77 ? 3.231 1.343 7.119 1.00 94.75 77 ARG A C 1
ATOM 620 O O . ARG A 1 77 ? 3.285 2.354 7.819 1.00 94.75 77 ARG A O 1
ATOM 627 N N . PRO A 1 78 ? 2.950 1.413 5.803 1.00 96.56 78 PRO A N 1
ATOM 628 C CA . PRO A 1 78 ? 2.918 2.674 5.077 1.00 96.56 78 PRO A CA 1
ATOM 629 C C . PRO A 1 78 ? 1.813 3.594 5.586 1.00 96.56 78 PRO A C 1
ATOM 631 O O . PRO A 1 78 ? 0.710 3.151 5.915 1.00 96.56 78 PRO A O 1
ATOM 634 N N . LYS A 1 79 ? 2.077 4.904 5.573 1.00 96.06 79 LYS A N 1
ATOM 635 C CA . LYS A 1 79 ? 1.112 5.929 6.001 1.00 96.06 79 LYS A CA 1
ATOM 636 C C . LYS A 1 79 ? -0.170 5.939 5.164 1.00 96.06 79 LYS A C 1
ATOM 638 O O . LYS A 1 79 ? -1.223 6.304 5.681 1.00 96.06 79 LYS A O 1
ATOM 643 N N . VAL A 1 80 ? -0.074 5.590 3.881 1.00 97.12 80 VAL A N 1
ATOM 644 C CA . VAL A 1 80 ? -1.177 5.596 2.912 1.00 97.12 80 VAL A CA 1
ATOM 645 C C . VAL A 1 80 ? -1.260 4.230 2.247 1.00 97.12 80 VAL A C 1
ATOM 647 O O . VAL A 1 80 ? -0.249 3.675 1.832 1.00 97.12 80 VAL A O 1
ATOM 650 N N . ILE A 1 81 ? -2.465 3.701 2.096 1.00 97.62 81 ILE A N 1
ATOM 651 C CA . ILE A 1 81 ? -2.763 2.465 1.381 1.00 97.62 81 ILE A CA 1
ATOM 652 C C . ILE A 1 81 ? -3.748 2.781 0.263 1.00 97.62 81 ILE A C 1
ATOM 654 O O . ILE A 1 81 ? -4.737 3.478 0.474 1.00 97.62 81 ILE A O 1
ATOM 658 N N . ARG A 1 82 ? -3.507 2.202 -0.915 1.00 97.69 82 ARG A N 1
ATOM 659 C CA . ARG A 1 82 ? -4.475 2.138 -2.012 1.00 97.69 82 ARG A CA 1
ATOM 660 C C . ARG A 1 82 ? -4.673 0.687 -2.412 1.00 97.69 82 ARG A C 1
ATOM 662 O O . ARG A 1 82 ? -3.795 0.083 -3.027 1.00 97.69 82 ARG A O 1
ATOM 669 N N . TRP A 1 83 ? -5.826 0.131 -2.074 1.00 97.94 83 TRP A N 1
ATOM 670 C CA . TRP A 1 83 ? -6.138 -1.270 -2.298 1.00 97.94 83 TRP A CA 1
ATOM 671 C C . TRP A 1 83 ? -7.265 -1.433 -3.312 1.00 97.94 83 TRP A C 1
ATOM 673 O O . TRP A 1 83 ? -8.444 -1.294 -3.002 1.00 97.94 83 TRP A O 1
ATOM 683 N N . ARG A 1 84 ? -6.894 -1.762 -4.549 1.00 97.31 84 ARG A N 1
ATOM 684 C CA . ARG A 1 84 ? -7.806 -2.287 -5.564 1.00 97.31 84 ARG A CA 1
ATOM 685 C C . ARG A 1 84 ? -7.903 -3.800 -5.400 1.00 97.31 84 ARG A C 1
ATOM 687 O O . ARG A 1 84 ? -6.967 -4.544 -5.717 1.00 97.31 84 ARG A O 1
ATOM 694 N N . MET A 1 85 ? -9.051 -4.249 -4.923 1.00 96.50 85 MET A N 1
ATOM 695 C CA . MET A 1 85 ? -9.346 -5.659 -4.714 1.00 96.50 85 MET A CA 1
ATOM 696 C C . MET A 1 85 ? -9.595 -6.366 -6.051 1.00 96.50 85 MET A C 1
ATOM 698 O O . MET A 1 85 ? -10.120 -5.793 -7.008 1.00 96.50 85 MET A O 1
ATOM 702 N N . TYR A 1 86 ? -9.203 -7.637 -6.137 1.00 94.56 86 TYR A N 1
ATOM 703 C CA . TYR A 1 86 ? -9.396 -8.424 -7.362 1.00 94.56 86 TYR A CA 1
ATOM 704 C C . TYR A 1 86 ? -9.552 -9.921 -7.106 1.00 94.56 86 TYR A C 1
ATOM 706 O O . TYR A 1 86 ? -10.336 -10.585 -7.782 1.00 94.56 86 TYR A O 1
ATOM 714 N N . ARG A 1 87 ? -8.805 -10.468 -6.140 1.00 94.94 87 ARG A N 1
ATOM 715 C CA . ARG A 1 87 ? -8.838 -11.893 -5.794 1.00 94.94 87 ARG A CA 1
ATOM 716 C C . ARG A 1 87 ? -9.624 -12.109 -4.497 1.00 94.94 87 ARG A C 1
ATOM 718 O O . ARG A 1 87 ? -9.272 -11.470 -3.509 1.00 94.94 87 ARG A O 1
ATOM 725 N N . PRO A 1 88 ? -10.598 -13.034 -4.452 1.00 94.94 88 PRO A N 1
ATOM 726 C CA . PRO A 1 88 ? -11.406 -13.263 -3.250 1.00 94.94 88 PRO A CA 1
ATOM 727 C C . PRO A 1 88 ? -10.600 -13.837 -2.073 1.00 94.94 88 PRO A C 1
ATOM 729 O O . PRO A 1 88 ? -10.941 -13.596 -0.922 1.00 94.94 88 PRO A O 1
ATOM 732 N N . TRP A 1 89 ? -9.500 -14.552 -2.336 1.00 93.38 89 TRP A N 1
ATOM 733 C CA . TRP A 1 89 ? -8.619 -15.087 -1.287 1.00 93.38 89 TRP A CA 1
ATOM 734 C C . TRP A 1 89 ? -7.602 -14.071 -0.751 1.00 93.38 89 TRP A C 1
ATOM 736 O O . TRP A 1 89 ? -6.974 -14.314 0.276 1.00 93.38 89 TRP A O 1
ATOM 746 N N . LYS A 1 90 ? -7.407 -12.929 -1.424 1.00 94.81 90 LYS A N 1
ATOM 747 C CA . LYS A 1 90 ? -6.542 -11.854 -0.923 1.00 94.81 90 LYS A CA 1
ATOM 748 C C . LYS A 1 90 ? -7.380 -10.950 -0.030 1.00 94.81 90 LYS A C 1
ATOM 750 O O . LYS A 1 90 ? -7.937 -9.970 -0.502 1.00 94.81 90 LYS A O 1
ATOM 755 N N . ARG A 1 91 ? -7.491 -11.338 1.242 1.00 95.56 91 ARG A N 1
ATOM 756 C CA . ARG A 1 91 ? -8.292 -10.660 2.278 1.00 95.56 91 ARG A CA 1
ATOM 757 C C . ARG A 1 91 ? -7.528 -9.609 3.070 1.00 95.56 91 ARG A C 1
ATOM 759 O O . ARG A 1 91 ? -8.137 -8.873 3.826 1.00 95.56 91 ARG A O 1
ATOM 766 N N . HIS A 1 92 ? -6.221 -9.529 2.887 1.00 95.00 92 HIS A N 1
ATOM 767 C CA . HIS A 1 92 ? -5.337 -8.663 3.648 1.00 95.00 92 HIS A CA 1
ATOM 768 C C . HIS A 1 92 ? -4.502 -7.795 2.701 1.00 95.00 92 HIS A C 1
ATOM 770 O O . HIS A 1 92 ? -4.063 -8.277 1.648 1.00 95.00 92 HIS A O 1
ATOM 776 N N . PHE A 1 93 ? -4.269 -6.536 3.076 1.00 96.44 93 PHE A N 1
ATOM 777 C CA . PHE A 1 93 ? -3.388 -5.621 2.354 1.00 96.44 93 PHE A CA 1
ATOM 778 C C . PHE A 1 93 ? -2.835 -4.540 3.293 1.00 96.44 93 PHE A C 1
ATOM 780 O O . PHE A 1 93 ? -3.552 -3.608 3.660 1.00 96.44 93 PHE A O 1
ATOM 787 N N . TYR A 1 94 ? -1.554 -4.655 3.669 1.00 96.62 94 TYR A N 1
ATOM 788 C CA . TYR A 1 94 ? -0.951 -3.849 4.742 1.00 96.62 94 TYR A CA 1
ATOM 789 C C . TYR A 1 94 ? -1.806 -3.910 6.016 1.00 96.62 94 TYR A C 1
ATOM 791 O O . TYR A 1 94 ? -2.286 -4.970 6.366 1.00 96.62 94 TYR A O 1
ATOM 799 N N . TRP A 1 95 ? -2.067 -2.806 6.703 1.00 97.38 95 TRP A N 1
ATOM 800 C CA . TRP A 1 95 ? -2.867 -2.802 7.930 1.00 97.38 95 TRP A CA 1
ATOM 801 C C . TRP A 1 95 ? -4.396 -2.831 7.689 1.00 97.38 95 TRP A C 1
ATOM 803 O O . TRP A 1 95 ? -5.170 -2.441 8.563 1.00 97.38 95 TRP A O 1
ATOM 813 N N . LEU A 1 96 ? -4.854 -3.311 6.524 1.00 97.75 96 LEU A N 1
ATOM 814 C CA . LEU A 1 96 ? -6.272 -3.509 6.199 1.00 97.75 96 LEU A CA 1
ATOM 815 C C . LEU A 1 96 ? -6.623 -4.984 6.009 1.00 97.75 96 LEU A C 1
ATOM 817 O O . LEU A 1 96 ? -5.871 -5.760 5.414 1.00 97.75 96 LEU A O 1
ATOM 821 N N . TYR A 1 97 ? -7.839 -5.332 6.422 1.00 97.19 97 TYR A N 1
ATOM 822 C CA . TYR A 1 97 ? -8.433 -6.645 6.215 1.00 97.19 97 TYR A CA 1
ATOM 823 C C . TYR A 1 97 ? -9.869 -6.526 5.707 1.00 97.19 97 TYR A C 1
ATOM 825 O O . TYR A 1 97 ? -10.672 -5.828 6.309 1.00 97.19 97 TYR A O 1
ATOM 833 N N . ALA A 1 98 ? -10.224 -7.221 4.631 1.00 97.06 98 ALA A N 1
ATOM 834 C CA . ALA A 1 98 ? -11.593 -7.314 4.134 1.00 97.06 98 ALA A CA 1
ATOM 835 C C . ALA A 1 98 ? -12.111 -8.745 4.303 1.00 97.06 98 ALA A C 1
ATOM 837 O O . ALA A 1 98 ? -11.515 -9.700 3.791 1.00 97.06 98 ALA A O 1
ATOM 838 N N . ASP A 1 99 ? -13.259 -8.903 4.968 1.00 94.12 99 ASP A N 1
ATOM 839 C CA . ASP A 1 99 ? -13.852 -10.230 5.164 1.00 94.12 99 ASP A CA 1
ATOM 840 C C . ASP A 1 99 ? -14.207 -10.895 3.836 1.00 94.12 99 ASP A C 1
ATOM 842 O O . ASP A 1 99 ? -13.961 -12.086 3.631 1.00 94.12 99 ASP A O 1
ATOM 846 N N . LYS A 1 100 ? -14.756 -10.097 2.921 1.00 95.62 100 LYS A N 1
ATOM 847 C CA . LYS A 1 100 ? -15.117 -10.497 1.566 1.00 95.62 100 LYS A CA 1
ATOM 848 C C . LYS A 1 100 ? -14.605 -9.432 0.595 1.00 95.62 100 LYS A C 1
ATOM 850 O O . LYS A 1 100 ? -15.260 -8.405 0.437 1.00 95.62 100 LYS A O 1
ATOM 855 N N . PRO A 1 101 ? -13.439 -9.636 -0.043 1.00 96.31 101 PRO A N 1
ATOM 856 C CA . PRO A 1 101 ? -12.930 -8.700 -1.034 1.00 96.31 101 PRO A CA 1
ATOM 857 C C . PRO A 1 101 ? -13.919 -8.536 -2.191 1.00 96.31 101 PRO A C 1
ATOM 859 O O . PRO A 1 101 ? -14.328 -9.521 -2.809 1.00 96.31 101 PRO A O 1
ATOM 862 N N . VAL A 1 102 ? -14.277 -7.293 -2.507 1.00 96.06 102 VAL A N 1
ATOM 863 C CA . VAL A 1 102 ? -15.197 -6.971 -3.604 1.00 96.06 102 VAL A CA 1
ATOM 864 C C . VAL A 1 102 ? -14.381 -6.720 -4.865 1.00 96.06 102 VAL A C 1
ATOM 866 O O . VAL A 1 102 ? -13.500 -5.865 -4.898 1.00 96.06 102 VAL A O 1
ATOM 869 N N . LYS A 1 103 ? -14.624 -7.498 -5.923 1.00 95.62 103 LYS A N 1
ATOM 870 C CA . LYS A 1 103 ? -13.846 -7.402 -7.165 1.00 95.62 103 LYS A CA 1
ATOM 871 C C . LYS A 1 103 ? -13.929 -5.982 -7.736 1.00 95.62 103 LYS A C 1
ATOM 873 O O . LYS A 1 103 ? -15.015 -5.460 -7.934 1.00 95.62 103 LYS A O 1
ATOM 878 N N . LEU A 1 104 ? -12.767 -5.407 -8.047 1.00 95.56 104 LEU A N 1
ATOM 879 C CA . LEU A 1 104 ? -12.579 -4.035 -8.527 1.00 95.56 104 LEU A CA 1
ATOM 880 C C . LEU A 1 104 ? -12.927 -2.922 -7.532 1.00 95.56 104 LEU A C 1
ATOM 882 O O . LEU A 1 104 ? -12.672 -1.773 -7.881 1.00 95.56 104 LEU A O 1
ATOM 886 N N . ALA A 1 105 ? -13.378 -3.201 -6.310 1.00 96.75 105 ALA A N 1
ATOM 887 C CA . ALA A 1 105 ? -13.534 -2.149 -5.311 1.00 96.75 105 ALA A CA 1
ATOM 888 C C . ALA A 1 105 ? -12.175 -1.521 -4.968 1.00 96.75 105 ALA A C 1
ATOM 890 O O . ALA A 1 105 ? -11.152 -2.216 -4.897 1.00 96.75 105 ALA A O 1
ATOM 891 N N . LEU A 1 106 ? -12.161 -0.199 -4.799 1.00 97.19 106 LEU A N 1
ATOM 892 C CA . LEU A 1 106 ? -11.011 0.548 -4.302 1.00 97.19 106 LEU A CA 1
ATOM 893 C C . LEU A 1 106 ? -11.294 1.003 -2.880 1.00 97.19 106 LEU A C 1
ATOM 895 O O . LEU A 1 106 ? -12.254 1.727 -2.650 1.00 97.19 106 LEU A O 1
ATOM 899 N N . VAL A 1 107 ? -10.409 0.625 -1.969 1.00 98.00 107 VAL A N 1
ATOM 900 C CA . VAL A 1 107 ? -10.330 1.222 -0.641 1.00 98.00 107 VAL A CA 1
ATOM 901 C C . VAL A 1 107 ? -9.025 1.995 -0.554 1.00 98.00 107 VAL A C 1
ATOM 903 O O . VAL A 1 107 ? -7.955 1.467 -0.871 1.00 98.00 107 VAL A O 1
ATOM 906 N N . GLU A 1 108 ? -9.105 3.248 -0.136 1.00 98.12 108 GLU A N 1
ATOM 907 C CA . GLU A 1 108 ? -7.952 4.034 0.269 1.00 98.12 108 GLU A CA 1
ATOM 908 C C . GLU A 1 108 ? -8.002 4.242 1.772 1.00 98.12 108 GLU A C 1
ATOM 910 O O . GLU A 1 108 ? -9.059 4.513 2.330 1.00 98.12 108 GLU A O 1
ATOM 915 N N . ALA A 1 109 ? -6.860 4.117 2.434 1.00 98.31 109 ALA A N 1
ATOM 916 C CA . ALA A 1 109 ? -6.768 4.385 3.858 1.00 98.31 109 ALA A CA 1
ATOM 917 C C . ALA A 1 109 ? -5.497 5.166 4.166 1.00 98.31 109 ALA A C 1
ATOM 919 O O . ALA A 1 109 ? -4.472 4.978 3.509 1.00 98.31 109 ALA A O 1
ATOM 920 N N . ARG A 1 110 ? -5.547 6.058 5.152 1.00 97.94 110 ARG A N 1
ATOM 921 C CA . ARG A 1 110 ? -4.385 6.838 5.578 1.00 97.94 110 ARG A CA 1
ATOM 922 C C . ARG A 1 110 ? -4.423 7.196 7.052 1.00 97.94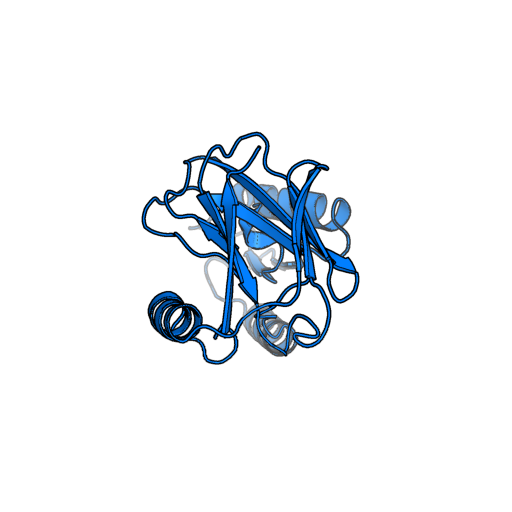 110 ARG A C 1
ATOM 924 O O . ARG A 1 110 ? -5.491 7.449 7.596 1.00 97.94 110 ARG A O 1
ATOM 931 N N . TYR A 1 111 ? -3.247 7.323 7.655 1.00 97.12 111 TYR A N 1
ATOM 932 C CA . TYR A 1 111 ? -3.115 8.017 8.933 1.00 97.12 111 TYR A CA 1
ATOM 933 C C . TYR A 1 111 ? -3.132 9.531 8.704 1.00 97.12 111 TYR A C 1
ATOM 935 O O . TYR A 1 111 ? -2.273 10.072 7.994 1.00 97.12 111 TYR A O 1
ATOM 943 N N . THR A 1 112 ? -4.105 10.218 9.297 1.00 96.81 112 THR A N 1
ATOM 944 C CA . THR A 1 112 ? -4.247 11.685 9.237 1.00 96.81 112 THR A CA 1
ATOM 945 C C . THR A 1 112 ? -3.605 12.365 10.447 1.00 96.81 112 THR A C 1
ATOM 947 O O . THR A 1 112 ? -3.130 13.493 10.332 1.00 96.81 112 THR A O 1
ATOM 950 N N . ALA A 1 113 ? -3.507 11.652 11.572 1.00 95.44 113 ALA A N 1
ATOM 951 C CA . ALA A 1 113 ? -2.847 12.061 12.812 1.00 95.44 113 ALA A CA 1
ATOM 952 C C . ALA A 1 113 ? -2.306 10.813 13.558 1.00 95.44 113 ALA A C 1
ATOM 954 O O . ALA A 1 113 ? -2.638 9.696 13.156 1.00 95.44 113 ALA A O 1
ATOM 955 N N . PRO A 1 114 ? -1.509 10.949 14.641 1.00 95.50 114 PRO A N 1
ATOM 956 C CA . PRO A 1 114 ? -0.892 9.808 15.341 1.00 95.50 114 PRO A CA 1
ATOM 957 C C . PRO A 1 114 ? -1.850 8.683 15.770 1.00 95.50 114 PRO A C 1
ATOM 959 O O . PRO A 1 114 ? -1.463 7.522 15.779 1.00 95.50 114 PRO A O 1
ATOM 962 N N . ASN A 1 115 ? -3.105 9.014 16.080 1.00 97.81 115 ASN A N 1
ATOM 963 C CA . ASN A 1 115 ? -4.141 8.067 16.497 1.00 97.81 115 ASN A CA 1
ATOM 964 C C . ASN A 1 115 ? -5.421 8.216 15.650 1.00 97.81 115 ASN A C 1
ATOM 966 O O . ASN A 1 115 ? -6.521 7.933 16.122 1.00 97.81 115 ASN A O 1
ATOM 970 N N . GLU A 1 116 ? -5.302 8.698 14.410 1.00 98.44 116 GLU A N 1
ATOM 971 C CA . GLU A 1 116 ? -6.448 8.874 13.514 1.00 98.44 116 GLU A CA 1
ATOM 972 C C . GLU A 1 116 ? -6.204 8.218 12.153 1.00 98.44 116 GLU A C 1
ATOM 974 O O . GLU A 1 116 ? -5.205 8.496 11.486 1.00 98.44 116 GLU A O 1
ATOM 979 N N . VAL A 1 117 ? -7.150 7.368 11.748 1.00 98.62 117 VAL A N 1
ATOM 980 C CA . VAL A 1 117 ? -7.195 6.714 10.437 1.00 98.62 117 VAL A CA 1
ATOM 981 C C . VAL A 1 117 ? -8.421 7.198 9.678 1.00 98.62 117 VAL A C 1
ATOM 983 O O . VAL A 1 117 ? -9.535 7.194 10.202 1.00 98.62 117 VAL A O 1
ATOM 986 N N . GLU A 1 118 ? -8.223 7.559 8.420 1.00 98.62 118 GLU A N 1
ATOM 987 C CA . GLU A 1 118 ? -9.287 7.853 7.470 1.00 98.62 118 GLU A CA 1
ATOM 988 C C . GLU A 1 118 ? -9.317 6.786 6.380 1.00 98.62 118 GLU A C 1
ATOM 990 O O . GLU A 1 118 ? -8.272 6.393 5.859 1.00 98.62 118 GLU A O 1
ATOM 995 N N . ILE A 1 119 ? -10.519 6.332 6.040 1.00 98.50 119 ILE A N 1
ATOM 996 C CA . ILE A 1 119 ? -10.797 5.329 5.020 1.00 98.50 119 ILE A CA 1
ATOM 997 C C . ILE A 1 119 ? -11.826 5.899 4.050 1.00 98.50 119 ILE A C 1
ATOM 999 O O . ILE A 1 119 ? -12.856 6.436 4.463 1.00 98.50 119 ILE A O 1
ATOM 1003 N N . THR A 1 120 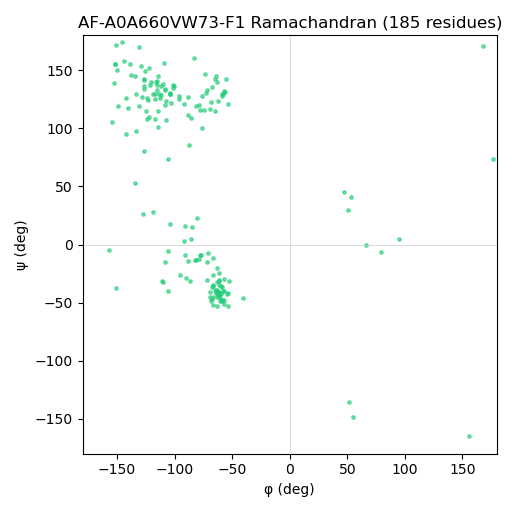? -11.573 5.742 2.758 1.00 97.94 120 THR A N 1
ATOM 1004 C CA . THR A 1 120 ? -12.527 6.040 1.692 1.00 97.94 120 THR A CA 1
ATOM 1005 C C . THR A 1 120 ? -12.680 4.828 0.784 1.00 97.94 120 THR A C 1
ATOM 1007 O O . THR A 1 120 ? -11.720 4.105 0.512 1.00 97.94 120 THR A O 1
ATOM 1010 N N . GLY A 1 121 ? -13.900 4.563 0.330 1.00 94.88 121 GLY A N 1
ATOM 1011 C CA . GLY A 1 121 ? -14.167 3.409 -0.524 1.00 94.88 121 GLY A CA 1
ATOM 1012 C C . GLY A 1 121 ? -15.640 3.269 -0.855 1.00 94.88 121 GLY A C 1
ATOM 1013 O O . GLY A 1 121 ? -16.302 2.386 -0.324 1.00 94.88 121 GLY A O 1
ATOM 1014 N N . GLU A 1 122 ? -16.140 4.138 -1.731 1.00 87.12 122 GLU A N 1
ATOM 1015 C CA . GLU A 1 122 ? -17.555 4.180 -2.140 1.00 87.12 122 GLU A CA 1
ATOM 1016 C C . GLU A 1 122 ? -18.010 2.880 -2.829 1.00 87.12 122 GLU A C 1
ATOM 1018 O O . GLU A 1 122 ? -19.147 2.450 -2.666 1.00 87.12 122 GLU A O 1
ATOM 1023 N N . ASP A 1 123 ? -17.098 2.198 -3.529 1.00 90.56 123 ASP A N 1
ATOM 1024 C CA . ASP A 1 123 ? -17.382 0.950 -4.250 1.00 90.56 123 ASP A CA 1
ATOM 1025 C C . ASP A 1 123 ? -17.276 -0.312 -3.367 1.00 90.56 123 ASP A C 1
ATOM 1027 O O . ASP A 1 123 ? -17.334 -1.438 -3.873 1.00 90.56 123 ASP A O 1
ATOM 1031 N N . PHE A 1 124 ? -17.041 -0.166 -2.058 1.00 93.69 124 PHE A N 1
ATOM 1032 C CA . PHE A 1 124 ? -16.903 -1.289 -1.132 1.00 93.69 124 PHE A CA 1
ATOM 1033 C C . PHE A 1 124 ? -18.015 -1.263 -0.081 1.00 93.69 124 PHE A C 1
ATOM 1035 O O . PHE A 1 124 ? -17.988 -0.467 0.851 1.00 93.69 124 PHE A O 1
ATOM 1042 N N . MET A 1 125 ? -18.956 -2.202 -0.195 1.00 88.88 125 MET A N 1
ATOM 1043 C CA . MET A 1 125 ? -20.018 -2.409 0.790 1.00 88.88 125 MET A CA 1
ATOM 1044 C C . MET A 1 125 ? -19.752 -3.699 1.571 1.00 88.88 125 MET A C 1
ATOM 1046 O O . MET A 1 125 ? -19.897 -4.801 1.035 1.00 88.88 125 MET A O 1
ATOM 1050 N N . GLY A 1 126 ? -19.343 -3.570 2.833 1.00 92.19 126 GLY A N 1
ATOM 1051 C CA . GLY A 1 126 ? -19.173 -4.708 3.734 1.00 92.19 126 GLY A CA 1
ATOM 1052 C C . GLY A 1 126 ? -18.192 -4.471 4.878 1.00 92.19 126 GLY A C 1
ATOM 1053 O O . GLY A 1 126 ? -17.783 -3.343 5.162 1.00 92.19 126 GLY A O 1
ATOM 1054 N N . ARG A 1 127 ? -17.786 -5.581 5.505 1.00 96.75 127 ARG A N 1
ATOM 1055 C CA . ARG A 1 127 ? -16.899 -5.590 6.670 1.00 96.75 127 ARG A CA 1
ATOM 1056 C C . ARG A 1 127 ? -15.446 -5.376 6.282 1.00 96.75 127 ARG A C 1
ATOM 1058 O O . ARG A 1 127 ? -14.830 -6.226 5.625 1.00 96.75 127 ARG A O 1
ATOM 1065 N N . LEU A 1 128 ? -14.904 -4.262 6.755 1.00 97.88 128 LEU A N 1
ATOM 1066 C CA . LEU A 1 128 ? -13.491 -3.923 6.684 1.00 97.88 128 LEU A CA 1
ATOM 1067 C C . LEU A 1 128 ? -12.941 -3.833 8.107 1.00 97.88 128 LEU A C 1
ATOM 1069 O O . LEU A 1 128 ? -13.589 -3.294 9.000 1.00 97.88 128 LEU A O 1
ATOM 1073 N N . SER A 1 129 ? -11.737 -4.337 8.333 1.00 98.00 129 SER A N 1
ATOM 1074 C CA . SER A 1 129 ? -11.017 -4.140 9.580 1.00 98.00 129 SER A CA 1
ATOM 1075 C C . SER A 1 129 ? -9.744 -3.337 9.366 1.00 98.00 129 SER A C 1
ATOM 1077 O O . SER A 1 129 ? -9.003 -3.566 8.409 1.00 98.00 129 SER A O 1
ATOM 1079 N N . VAL A 1 130 ? -9.471 -2.446 10.315 1.00 98.25 130 VAL A N 1
ATOM 1080 C CA . VAL A 1 130 ? -8.171 -1.800 10.492 1.00 98.25 130 VAL A CA 1
ATOM 1081 C C . VAL A 1 130 ? -7.405 -2.575 11.555 1.00 98.25 130 VAL A C 1
ATOM 1083 O O . VAL A 1 130 ? -7.933 -2.856 12.638 1.00 98.25 130 VAL A O 1
ATOM 1086 N N . LEU A 1 131 ? -6.180 -2.962 11.220 1.00 97.88 131 LEU A N 1
ATOM 1087 C CA . LEU A 1 131 ? -5.283 -3.713 12.086 1.00 97.88 131 LEU A CA 1
ATOM 1088 C C . LEU A 1 131 ? -4.252 -2.757 12.694 1.00 97.88 131 LEU A C 1
ATOM 1090 O O . LEU A 1 131 ? -3.681 -1.925 11.994 1.00 97.88 131 LEU A O 1
ATOM 1094 N N . PHE A 1 132 ? -4.012 -2.873 13.996 1.00 97.94 132 PHE A N 1
ATOM 1095 C CA . PHE A 1 132 ? -3.154 -1.954 14.742 1.00 97.94 132 PHE A CA 1
ATOM 1096 C C . PHE A 1 132 ? -2.102 -2.699 15.559 1.00 97.94 132 PHE A C 1
ATOM 1098 O O . PHE A 1 132 ? -2.307 -3.838 15.980 1.00 97.94 132 PHE A O 1
ATOM 1105 N N . ASN A 1 133 ? -0.992 -2.019 15.821 1.00 96.12 133 ASN A N 1
ATOM 1106 C CA . ASN A 1 133 ? -0.010 -2.361 16.844 1.00 96.12 133 ASN A CA 1
ATOM 1107 C C . ASN A 1 133 ? 0.586 -1.071 17.433 1.00 96.12 133 ASN A C 1
ATOM 1109 O O . ASN A 1 133 ? 0.307 0.034 16.959 1.00 96.12 133 ASN A O 1
ATOM 1113 N N . ASP A 1 134 ? 1.415 -1.229 18.456 1.00 95.00 134 ASP A N 1
ATOM 1114 C CA . ASP A 1 134 ? 2.142 -0.156 19.143 1.00 95.00 134 ASP A CA 1
ATOM 1115 C C . ASP A 1 134 ? 3.145 0.587 18.244 1.00 95.00 134 ASP A C 1
ATOM 1117 O O . ASP A 1 134 ? 3.498 1.732 18.516 1.00 95.00 134 ASP A O 1
ATOM 1121 N N . LYS A 1 135 ? 3.567 -0.026 17.132 1.00 94.44 135 LYS A N 1
ATOM 1122 C CA . LYS A 1 135 ? 4.402 0.626 16.116 1.00 94.44 135 LYS A CA 1
ATOM 1123 C C . LYS A 1 135 ? 3.621 1.554 15.171 1.00 94.44 135 LYS A C 1
ATOM 1125 O O . LYS A 1 135 ? 4.253 2.254 14.380 1.00 94.44 135 LYS A O 1
ATOM 1130 N N . LEU A 1 136 ? 2.286 1.506 15.175 1.00 95.31 136 LEU A N 1
ATOM 1131 C CA . LEU A 1 136 ? 1.412 2.298 14.296 1.00 95.31 136 LEU A CA 1
ATOM 1132 C C . LEU A 1 136 ? 0.712 3.444 15.031 1.00 95.31 136 LEU A C 1
ATOM 1134 O O . LEU A 1 136 ? 0.562 4.522 14.465 1.00 95.31 136 LEU A O 1
ATOM 1138 N N . VAL A 1 137 ? 0.266 3.202 16.264 1.00 96.94 137 VAL A N 1
ATOM 1139 C CA . VAL A 1 137 ? -0.511 4.151 17.074 1.00 96.94 137 VAL A CA 1
ATOM 1140 C C . VAL A 1 137 ? -0.121 4.035 18.544 1.00 96.94 137 VAL A C 1
ATOM 1142 O O . VAL A 1 137 ? 0.332 2.984 18.996 1.00 96.94 137 VAL A O 1
ATOM 1145 N N . ASP A 1 138 ? -0.370 5.086 19.324 1.00 97.31 138 ASP A N 1
ATOM 1146 C CA . ASP A 1 138 ? -0.265 5.004 20.781 1.00 97.31 138 ASP A CA 1
ATOM 1147 C C . ASP A 1 138 ? -1.487 4.258 21.341 1.00 97.31 138 ASP A C 1
ATOM 1149 O O . ASP A 1 138 ? -2.568 4.834 21.479 1.00 97.31 138 ASP A O 1
ATOM 1153 N N . MET A 1 139 ? -1.328 2.970 21.658 1.00 96.62 139 MET A N 1
ATOM 1154 C CA . MET A 1 139 ? -2.423 2.116 22.143 1.00 96.62 139 MET A CA 1
ATOM 1155 C C . MET A 1 139 ? -2.964 2.520 23.526 1.00 96.62 139 MET A C 1
ATOM 1157 O O . MET A 1 139 ? -4.020 2.027 23.917 1.00 96.62 139 MET A O 1
ATOM 1161 N N . SER A 1 140 ? -2.287 3.416 24.258 1.00 96.69 140 SER A N 1
ATOM 1162 C CA . SER A 1 140 ? -2.780 3.952 25.537 1.00 96.69 140 SER A CA 1
ATOM 1163 C C . SER A 1 140 ? -3.785 5.097 25.365 1.00 96.69 140 SER A C 1
ATOM 1165 O O . SER A 1 140 ? -4.471 5.474 26.316 1.00 96.69 140 SER A O 1
ATOM 1167 N N . LYS A 1 141 ? -3.893 5.651 24.150 1.00 97.94 141 LYS A N 1
ATOM 1168 C CA . LYS A 1 141 ? -4.771 6.777 23.822 1.00 97.94 141 LYS A CA 1
ATOM 1169 C C . LYS A 1 141 ? -5.943 6.339 22.943 1.00 97.94 141 LYS A C 1
ATOM 1171 O O . LYS A 1 141 ? -5.835 5.353 22.210 1.00 97.94 141 LYS A O 1
ATOM 1176 N N . PRO A 1 142 ? -7.064 7.085 22.958 1.00 98.25 142 PRO A N 1
ATOM 1177 C CA . PRO A 1 142 ? -8.158 6.838 22.032 1.00 98.25 142 PRO A CA 1
ATOM 1178 C C . PRO A 1 142 ? -7.687 6.892 20.575 1.00 98.25 142 PRO A C 1
ATOM 1180 O O . PRO A 1 142 ? -7.005 7.833 20.170 1.00 98.25 142 PRO A O 1
ATOM 1183 N N . VAL A 1 143 ? -8.065 5.885 19.793 1.00 98.56 143 VAL A N 1
ATOM 1184 C CA . VAL A 1 143 ? -7.899 5.837 18.338 1.00 98.56 143 VAL A CA 1
ATOM 1185 C C . VAL A 1 143 ? -9.229 6.174 17.688 1.00 98.56 143 VAL A C 1
ATOM 1187 O O . VAL A 1 143 ? -10.272 5.681 18.116 1.00 98.56 143 VAL A O 1
ATOM 1190 N N . ARG A 1 144 ? -9.189 6.999 16.642 1.00 98.56 144 ARG A N 1
ATOM 1191 C CA . ARG A 1 144 ? -10.358 7.398 15.857 1.00 98.56 144 ARG A CA 1
ATOM 1192 C C . ARG A 1 144 ? -10.254 6.833 14.445 1.00 98.56 144 ARG A C 1
ATOM 1194 O O . ARG A 1 144 ? -9.233 7.005 13.782 1.00 98.56 144 ARG A O 1
ATOM 1201 N N . VAL A 1 145 ? -11.313 6.179 13.976 1.00 98.62 145 VAL A N 1
ATOM 1202 C CA . VAL A 1 145 ? -11.428 5.699 12.593 1.00 98.62 145 VAL A CA 1
ATOM 1203 C C . VAL A 1 145 ? -12.594 6.411 11.924 1.00 98.62 145 VAL A C 1
ATOM 1205 O O . VAL A 1 145 ? -13.722 6.386 12.424 1.00 98.62 145 VAL A O 1
ATOM 1208 N N . LYS A 1 146 ? -12.313 7.043 10.786 1.00 98.44 146 LYS A N 1
ATOM 1209 C CA . LYS A 1 146 ? -13.303 7.674 9.915 1.00 98.44 146 LYS A CA 1
ATOM 1210 C C . LYS A 1 146 ? -13.455 6.850 8.642 1.00 98.44 146 LYS A C 1
ATOM 1212 O O . LYS A 1 146 ? -12.451 6.501 8.032 1.00 98.44 146 LYS A O 1
ATOM 1217 N N . ALA A 1 147 ? -14.686 6.573 8.231 1.00 97.88 147 ALA A N 1
ATOM 1218 C CA . ALA A 1 147 ? -15.002 5.928 6.961 1.00 97.88 147 ALA A CA 1
ATOM 1219 C C . ALA A 1 147 ? -15.960 6.818 6.164 1.00 97.88 147 ALA A C 1
ATOM 1221 O O . ALA A 1 147 ? -16.991 7.236 6.693 1.00 97.88 147 ALA A O 1
ATOM 1222 N N . ASN A 1 148 ? -15.598 7.149 4.920 1.00 96.50 148 ASN A N 1
ATOM 1223 C CA . ASN A 1 148 ? -16.352 8.051 4.039 1.00 96.50 148 ASN A CA 1
ATOM 1224 C C . ASN A 1 148 ? -16.788 9.349 4.767 1.00 96.50 148 ASN A C 1
ATOM 1226 O O . ASN A 1 148 ? -17.944 9.766 4.717 1.00 96.50 148 ASN A O 1
ATOM 1230 N N . GLY A 1 149 ? -15.864 9.952 5.528 1.00 96.00 149 GLY A N 1
ATOM 1231 C CA . GLY A 1 149 ? -16.086 11.187 6.294 1.00 96.00 149 GLY A CA 1
ATOM 1232 C C . GLY A 1 149 ? -16.834 11.037 7.628 1.00 96.00 149 GLY A C 1
ATOM 1233 O O . GLY A 1 149 ? -16.916 12.006 8.383 1.00 96.00 149 GLY A O 1
ATOM 1234 N N . ARG A 1 150 ? -17.349 9.849 7.973 1.00 96.44 150 ARG A N 1
ATOM 1235 C CA . ARG A 1 150 ? -18.071 9.593 9.234 1.00 96.44 150 ARG A CA 1
ATOM 1236 C C . ARG A 1 150 ? -17.176 8.905 10.256 1.00 96.44 150 ARG A C 1
ATOM 1238 O O . ARG A 1 150 ? -16.478 7.957 9.917 1.00 96.44 150 ARG A O 1
ATOM 1245 N N . VAL A 1 151 ? -17.220 9.336 11.518 1.00 97.94 151 VAL A N 1
ATOM 1246 C CA . VAL A 1 151 ? -16.555 8.614 12.617 1.00 97.94 151 VAL A CA 1
ATOM 1247 C C . VAL A 1 151 ? -17.305 7.304 12.857 1.00 97.94 151 VAL A C 1
ATOM 1249 O O . VAL A 1 151 ? -18.476 7.319 13.221 1.00 97.94 151 VAL A O 1
ATOM 1252 N N . VAL A 1 152 ? -16.626 6.181 12.633 1.00 97.75 152 VAL A N 1
ATOM 1253 C CA . VAL A 1 152 ? -17.179 4.821 12.781 1.00 97.75 152 VAL A CA 1
ATOM 1254 C C . VAL A 1 152 ? -16.614 4.086 13.994 1.00 97.75 152 VAL A C 1
ATOM 1256 O O . VAL A 1 152 ? -17.171 3.082 14.426 1.00 97.75 152 VAL A O 1
ATOM 1259 N N . PHE A 1 153 ? -15.517 4.587 14.562 1.00 98.38 153 PHE A N 1
ATOM 1260 C CA . PHE A 1 153 ? -14.946 4.095 15.809 1.00 98.38 153 PHE A CA 1
ATOM 1261 C C . PHE A 1 153 ? -14.183 5.214 16.516 1.00 98.38 153 PHE A C 1
ATOM 1263 O O . PHE A 1 153 ? -13.439 5.962 15.877 1.00 98.38 153 PHE A O 1
ATOM 1270 N N . GLU A 1 154 ? -14.328 5.289 17.836 1.00 98.25 154 GLU A N 1
ATOM 1271 C CA . GLU A 1 154 ? -13.510 6.129 18.705 1.00 98.25 154 GLU A CA 1
ATOM 1272 C C . GLU A 1 154 ? -13.375 5.463 20.076 1.00 98.25 154 GLU A C 1
ATOM 1274 O O . GLU A 1 154 ? -14.373 5.211 20.749 1.00 98.25 154 GLU A O 1
ATOM 1279 N N . GLY A 1 155 ? -12.147 5.148 20.486 1.00 98.12 155 GLY A N 1
ATOM 1280 C CA . GLY A 1 155 ? -11.909 4.506 21.777 1.00 98.12 155 GLY A CA 1
ATOM 1281 C C . GLY A 1 155 ? -10.498 3.960 21.941 1.00 98.12 155 GLY A C 1
ATOM 1282 O O . GLY A 1 155 ? -9.707 3.932 20.999 1.00 98.12 155 GLY A O 1
ATOM 1283 N N . VAL A 1 156 ? -10.169 3.536 23.160 1.00 97.94 156 VAL A N 1
ATOM 1284 C CA . VAL A 1 156 ? -8.878 2.904 23.467 1.00 97.94 156 VAL A CA 1
ATOM 1285 C C . VAL A 1 156 ? -8.883 1.466 22.950 1.00 97.94 156 VAL A C 1
ATOM 1287 O O . VAL A 1 156 ? -9.797 0.691 23.249 1.00 97.94 156 VAL A O 1
ATOM 1290 N N . LEU A 1 157 ? -7.865 1.109 22.165 1.00 97.94 157 LEU A N 1
ATOM 1291 C CA . LEU A 1 157 ? -7.744 -0.220 21.570 1.00 97.94 157 LEU A CA 1
ATOM 1292 C C . LEU A 1 157 ? -7.495 -1.284 22.642 1.00 97.94 157 LEU A C 1
ATOM 1294 O O . LEU A 1 157 ? -6.646 -1.114 23.512 1.00 97.94 157 LEU A O 1
ATOM 1298 N N . GLN A 1 158 ? -8.194 -2.413 22.534 1.00 95.31 158 GLN A N 1
ATOM 1299 C CA . GLN A 1 158 ? -7.958 -3.574 23.390 1.00 95.31 158 GLN A CA 1
ATOM 1300 C C . GLN A 1 158 ? -7.037 -4.570 22.673 1.00 95.31 158 GLN A C 1
ATOM 1302 O O . GLN A 1 158 ? -7.358 -4.980 21.549 1.00 95.31 158 GLN A O 1
ATOM 1307 N N . PRO A 1 159 ? -5.910 -4.976 23.289 1.00 95.62 159 PRO A N 1
ATOM 1308 C CA . PRO A 1 159 ? -5.081 -6.050 22.763 1.00 95.62 159 PRO A CA 1
ATOM 1309 C C . PRO A 1 159 ? -5.885 -7.338 22.561 1.00 95.62 159 PRO A C 1
ATOM 1311 O O . PRO A 1 159 ? -6.752 -7.692 23.357 1.00 95.62 159 PRO A O 1
ATOM 1314 N N . SER A 1 160 ? -5.582 -8.056 21.487 1.00 96.00 160 SER A N 1
ATOM 1315 C CA . SER A 1 160 ? -6.313 -9.237 21.058 1.00 96.00 160 SER A CA 1
ATOM 1316 C C . SER A 1 160 ? -5.361 -10.312 20.553 1.00 96.00 160 SER A C 1
ATOM 1318 O O . SER A 1 160 ? -4.687 -10.155 19.531 1.00 96.00 160 SER A O 1
ATOM 1320 N N . LEU A 1 161 ? -5.361 -11.454 21.244 1.00 96.12 161 LEU A N 1
ATOM 1321 C CA . LEU A 1 161 ? -4.611 -12.632 20.813 1.00 96.12 161 LEU A CA 1
ATOM 1322 C C . LEU A 1 161 ? -5.073 -13.111 19.430 1.00 96.12 161 LEU A C 1
ATOM 1324 O O . LEU A 1 161 ? -4.251 -13.534 18.621 1.00 96.12 161 LEU A O 1
ATOM 1328 N N . SER A 1 162 ? -6.371 -13.006 19.122 1.00 95.88 162 SER A N 1
ATOM 1329 C CA . SER A 1 162 ? -6.881 -13.397 17.806 1.00 95.88 162 SER A CA 1
ATOM 1330 C C . SER A 1 162 ? -6.376 -12.472 16.700 1.00 95.88 162 SER A C 1
ATOM 1332 O O . SER A 1 162 ? -6.033 -12.965 15.628 1.00 95.88 162 SER A O 1
ATOM 1334 N N . ALA A 1 163 ? -6.241 -11.164 16.958 1.00 96.19 163 ALA A N 1
ATOM 1335 C CA . ALA A 1 163 ? -5.615 -10.243 16.009 1.00 96.19 163 ALA A CA 1
ATOM 1336 C C . ALA A 1 163 ? -4.161 -10.651 15.717 1.00 96.19 163 ALA A C 1
ATOM 1338 O O . ALA A 1 163 ? -3.790 -10.760 14.545 1.00 96.19 163 ALA A O 1
ATOM 1339 N N . ALA A 1 164 ? -3.384 -10.978 16.755 1.00 96.56 164 ALA A N 1
ATOM 1340 C CA . ALA A 1 164 ? -1.989 -11.392 16.608 1.00 96.56 164 ALA A CA 1
ATOM 1341 C C . ALA A 1 164 ? -1.856 -12.702 15.816 1.00 96.56 164 ALA A C 1
ATOM 1343 O O . ALA A 1 164 ? -1.163 -12.746 14.799 1.00 96.56 164 ALA A O 1
ATOM 1344 N N . VAL A 1 165 ? -2.580 -13.749 16.224 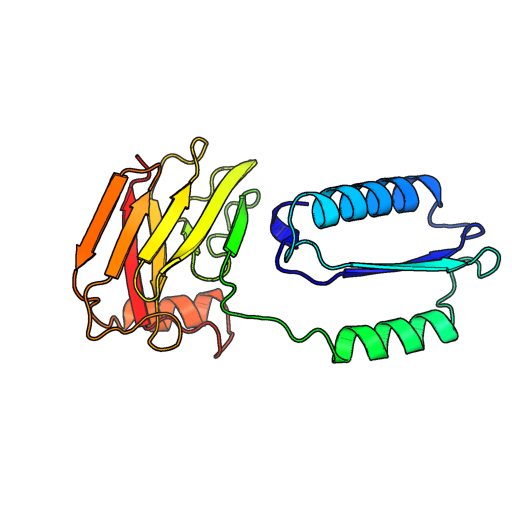1.00 96.00 165 VAL A N 1
ATOM 1345 C CA . VAL A 1 165 ? -2.527 -15.072 15.579 1.00 96.00 165 VAL A CA 1
ATOM 1346 C C . VAL A 1 165 ? -3.008 -15.012 14.126 1.00 96.00 165 VAL A C 1
ATOM 1348 O O . VAL A 1 165 ? -2.385 -15.609 13.248 1.00 96.00 165 VAL A O 1
ATOM 1351 N N . CYS A 1 166 ? -4.089 -14.276 13.837 1.00 93.88 166 CYS A N 1
ATOM 1352 C CA . CYS A 1 166 ? -4.556 -14.115 12.459 1.00 93.88 166 CYS A CA 1
ATOM 1353 C C . CYS A 1 166 ? -3.539 -13.368 11.590 1.00 93.88 166 CYS A C 1
ATOM 1355 O O . CYS A 1 166 ? -3.306 -13.797 10.465 1.00 93.88 166 CYS A O 1
ATOM 1357 N N . SER A 1 167 ? -2.908 -12.311 12.108 1.00 94.81 167 SER A N 1
ATOM 1358 C CA . SER A 1 167 ? -1.914 -11.535 11.352 1.00 94.81 167 SER A CA 1
ATOM 1359 C C . SER A 1 167 ? -0.689 -12.375 10.990 1.00 94.81 167 SER A C 1
ATOM 1361 O O . SER A 1 167 ? -0.224 -12.318 9.854 1.00 94.81 167 SER A O 1
ATOM 1363 N N . ILE A 1 168 ? -0.210 -13.209 11.924 1.00 94.75 168 ILE A N 1
ATOM 1364 C CA . ILE A 1 168 ? 0.895 -14.149 11.678 1.00 94.75 168 ILE A CA 1
ATOM 1365 C C . ILE A 1 168 ? 0.521 -15.124 10.560 1.00 94.75 168 ILE A C 1
ATOM 1367 O O . ILE A 1 168 ? 1.280 -15.281 9.610 1.00 94.75 168 ILE A O 1
ATOM 1371 N N . ARG A 1 169 ? -0.669 -15.733 10.637 1.00 92.56 169 ARG A N 1
ATOM 1372 C CA . ARG A 1 169 ? -1.150 -16.682 9.621 1.00 92.56 169 ARG A CA 1
ATOM 1373 C C . ARG A 1 169 ? -1.333 -16.038 8.242 1.00 92.56 169 ARG A C 1
ATOM 1375 O O . ARG A 1 169 ? -1.241 -16.720 7.231 1.00 92.56 169 ARG A O 1
ATOM 1382 N N . GLU A 1 170 ? -1.691 -14.759 8.193 1.00 89.44 170 GLU A N 1
ATOM 1383 C CA . GLU A 1 170 ? -2.020 -14.067 6.941 1.00 89.44 170 GLU A CA 1
ATOM 1384 C C . GLU A 1 170 ? -0.797 -13.485 6.229 1.00 89.44 170 GLU A C 1
ATOM 1386 O O . GLU A 1 170 ? -0.800 -13.431 4.997 1.00 89.44 170 GLU A O 1
ATOM 1391 N N . ASN A 1 171 ? 0.225 -13.066 6.982 1.00 86.81 171 ASN A N 1
ATOM 1392 C CA . ASN A 1 171 ? 1.397 -12.381 6.436 1.00 86.81 171 ASN A CA 1
ATOM 1393 C C . ASN A 1 171 ? 2.686 -13.191 6.487 1.00 86.81 171 ASN A C 1
ATOM 1395 O O . ASN A 1 171 ? 3.546 -12.969 5.640 1.00 86.81 171 ASN A O 1
ATOM 1399 N N . GLU A 1 172 ? 2.845 -14.053 7.495 1.00 90.06 172 GLU A N 1
ATOM 1400 C CA . GLU A 1 172 ? 4.120 -14.715 7.811 1.00 90.06 172 GLU A CA 1
ATOM 1401 C C . GLU A 1 172 ? 5.296 -13.714 7.924 1.00 90.06 172 GLU A C 1
ATOM 1403 O O . GLU A 1 172 ? 6.451 -14.039 7.662 1.00 90.06 172 GLU A O 1
ATOM 1408 N N . ASP A 1 173 ? 4.993 -12.477 8.337 1.00 92.81 173 ASP A N 1
ATOM 1409 C CA . ASP A 1 173 ? 5.927 -11.355 8.441 1.00 92.81 173 ASP A CA 1
ATOM 1410 C C . ASP A 1 173 ? 5.899 -10.768 9.865 1.00 92.81 173 ASP A C 1
ATOM 1412 O O . ASP A 1 173 ? 4.878 -10.197 10.271 1.00 92.81 173 ASP A O 1
ATOM 1416 N N . PRO A 1 174 ? 7.007 -10.860 10.628 1.00 91.81 174 PRO A N 1
ATOM 1417 C CA . PRO A 1 174 ? 7.106 -10.306 11.977 1.00 91.81 174 PRO A CA 1
ATOM 1418 C C . PRO A 1 174 ? 6.833 -8.797 12.059 1.00 91.81 174 PRO A C 1
ATOM 1420 O O . PRO A 1 174 ? 6.320 -8.313 13.068 1.00 91.81 174 PRO A O 1
ATOM 1423 N N . GLU A 1 175 ? 7.134 -8.039 11.001 1.00 93.44 175 GLU A N 1
ATOM 1424 C CA . GLU A 1 175 ? 6.887 -6.594 10.969 1.00 93.44 175 GLU A CA 1
ATOM 1425 C C . GLU A 1 175 ? 5.415 -6.231 10.717 1.00 93.44 175 GLU A C 1
ATOM 1427 O O . GLU A 1 175 ? 5.033 -5.064 10.859 1.00 93.44 175 GLU A O 1
ATOM 1432 N N . MET A 1 176 ? 4.586 -7.225 10.386 1.00 94.69 176 MET A N 1
ATOM 1433 C CA . MET A 1 176 ? 3.149 -7.102 10.127 1.00 94.69 176 MET A CA 1
ATOM 1434 C C . MET A 1 176 ? 2.305 -7.924 11.110 1.00 94.69 176 MET A C 1
ATOM 1436 O O . MET A 1 176 ? 1.197 -8.362 10.794 1.00 94.69 176 MET A O 1
ATOM 1440 N N . VAL A 1 177 ? 2.817 -8.132 12.325 1.00 96.50 177 VAL A N 1
ATOM 1441 C CA . VAL A 1 177 ? 2.025 -8.666 13.436 1.00 96.50 177 VAL A CA 1
ATOM 1442 C C . VAL A 1 177 ? 1.223 -7.528 14.063 1.00 96.50 177 VAL A C 1
ATOM 1444 O O . VAL A 1 177 ? 1.784 -6.554 14.572 1.00 96.50 177 VAL A O 1
ATOM 1447 N N . TYR A 1 178 ? -0.103 -7.655 14.033 1.00 97.38 178 TYR A N 1
ATOM 1448 C CA . TYR A 1 178 ? -1.028 -6.683 14.608 1.00 97.38 178 TYR A CA 1
ATOM 1449 C C . TYR A 1 178 ? -1.676 -7.238 15.870 1.00 97.38 178 TYR A C 1
ATOM 1451 O O . TYR A 1 178 ? -2.139 -8.373 15.890 1.00 97.38 178 TYR A O 1
ATOM 1459 N N . THR A 1 179 ? -1.727 -6.435 16.925 1.00 97.56 179 THR A N 1
ATOM 1460 C CA . THR A 1 179 ? -2.208 -6.836 18.254 1.00 97.56 179 THR A CA 1
ATOM 1461 C C . THR A 1 179 ? -3.589 -6.286 18.579 1.00 97.56 179 THR A C 1
ATOM 1463 O O . THR A 1 179 ? -4.161 -6.668 19.591 1.00 97.56 179 THR A O 1
ATOM 1466 N N . ALA A 1 180 ? -4.166 -5.436 17.731 1.00 98.00 180 ALA A N 1
ATOM 1467 C CA . ALA A 1 180 ? -5.539 -4.969 17.860 1.00 98.00 180 ALA A CA 1
ATOM 1468 C C . ALA A 1 180 ? -6.235 -4.914 16.496 1.00 98.00 180 ALA A C 1
ATOM 1470 O O . ALA A 1 180 ? -5.601 -4.815 15.443 1.00 98.00 180 ALA A O 1
ATOM 1471 N N . ARG A 1 181 ? -7.566 -5.001 16.519 1.00 97.44 181 ARG A N 1
ATOM 1472 C CA . ARG A 1 181 ? -8.414 -5.000 15.326 1.00 97.44 181 ARG A CA 1
ATOM 1473 C C . ARG A 1 181 ? -9.680 -4.207 15.603 1.00 97.44 181 ARG A C 1
ATOM 1475 O O . ARG A 1 181 ? -10.424 -4.543 16.519 1.00 97.44 181 ARG A O 1
ATOM 1482 N N . VAL A 1 182 ? -9.961 -3.226 14.756 1.00 98.00 182 VAL A N 1
ATOM 1483 C CA . VAL A 1 182 ? -11.252 -2.531 14.720 1.00 98.00 182 VAL A CA 1
ATOM 1484 C C . VAL A 1 182 ? -11.964 -2.972 13.457 1.00 98.00 182 VAL A C 1
ATOM 1486 O O . VAL A 1 182 ? -11.426 -2.796 12.371 1.00 98.00 182 VAL A O 1
ATOM 1489 N N . THR A 1 183 ? -13.144 -3.574 13.591 1.00 97.50 183 THR A N 1
ATOM 1490 C CA . THR A 1 183 ? -13.972 -3.962 12.439 1.00 97.50 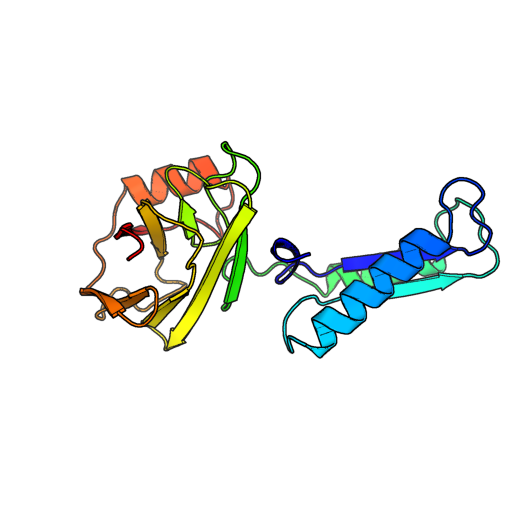183 THR A CA 1
ATOM 1491 C C . THR A 1 183 ? -15.117 -2.982 12.295 1.00 97.50 183 THR A C 1
ATOM 1493 O O . THR A 1 183 ? -15.824 -2.727 13.266 1.00 97.50 183 THR A O 1
ATOM 1496 N N . ILE A 1 184 ? -15.293 -2.468 11.086 1.00 96.56 184 ILE A N 1
ATOM 1497 C CA . ILE A 1 184 ? -16.326 -1.510 10.718 1.00 96.56 184 ILE A CA 1
ATOM 1498 C C . ILE A 1 184 ? -17.168 -2.086 9.581 1.00 96.56 184 ILE A C 1
ATOM 1500 O O . ILE A 1 184 ? -16.684 -2.885 8.775 1.00 96.56 184 ILE A O 1
ATOM 1504 N N . GLU A 1 185 ? -18.423 -1.661 9.514 1.00 95.25 185 GLU A N 1
ATOM 1505 C CA . GLU A 1 185 ? -19.212 -1.757 8.289 1.00 95.25 185 GLU A CA 1
ATOM 1506 C C . GLU A 1 185 ? -18.960 -0.485 7.487 1.00 95.25 185 GLU A C 1
ATOM 1508 O O . GLU A 1 185 ? -19.066 0.621 8.026 1.00 95.25 185 GLU A O 1
ATOM 1513 N N . MET A 1 186 ? -18.568 -0.638 6.225 1.00 93.69 186 MET A N 1
ATOM 1514 C CA . MET A 1 186 ? -18.351 0.510 5.351 1.00 93.69 186 MET A CA 1
ATOM 1515 C C . MET A 1 186 ? -19.704 1.182 5.041 1.00 93.69 186 MET A C 1
ATOM 1517 O O . MET A 1 186 ? -20.620 0.480 4.604 1.00 93.69 186 MET A O 1
ATOM 1521 N N . PRO A 1 187 ? -19.849 2.489 5.346 1.00 83.00 187 PRO A N 1
ATOM 1522 C CA . PRO A 1 187 ? -21.118 3.213 5.285 1.00 83.00 187 PRO A CA 1
ATOM 1523 C C . PRO A 1 187 ? -21.515 3.644 3.874 1.00 83.00 187 PRO A C 1
ATOM 1525 O O . PRO A 1 187 ? -20.608 3.807 3.022 1.00 83.00 187 PRO A O 1
#

Foldseek 3Di:
DQQQFQPEEEEEDECQAPPDHPPVVVVVVVVLVVVCVVDPNTSHYDYHYHHDDYNDDDPVSVVVVVVVVVVSDGDLADQKHKDQFADQVLQDDRQKGHPGTDHRWIKIKGDPDQQEIEIETPPDFFKMKGFADVVRHPLVAWHWYHAPNHTFDTGRFDFDPCQQVVQCVNPVDPSRRGGGMDMGGHD

Radius of gyration: 19.56 Å; Cα contacts (8 Å, |Δi|>4): 346; chains: 1; bounding box: 46×30×56 Å

Mean predicted aligned error: 3.73 Å